Protein AF-A0A7R9JA89-F1 (afdb_monomer)

Structure (mmCIF, N/CA/C/O backbone):
data_AF-A0A7R9JA89-F1
#
_entry.id   AF-A0A7R9JA89-F1
#
loop_
_atom_site.group_PDB
_atom_site.id
_atom_site.type_symbol
_atom_site.label_atom_id
_atom_site.label_alt_id
_atom_site.label_comp_id
_atom_site.label_asym_id
_atom_site.label_entity_id
_atom_site.label_seq_id
_atom_site.pdbx_PDB_ins_code
_atom_site.Cartn_x
_atom_site.Cartn_y
_atom_site.Cartn_z
_atom_site.occupancy
_atom_site.B_iso_or_equiv
_atom_site.auth_seq_id
_atom_site.auth_comp_id
_atom_site.auth_asym_id
_atom_site.auth_atom_id
_atom_site.pdbx_PDB_model_num
ATOM 1 N N . MET A 1 1 ? 6.764 7.189 -18.336 1.00 76.88 1 MET A N 1
ATOM 2 C CA . MET A 1 1 ? 6.878 5.737 -18.584 1.00 76.88 1 MET A CA 1
ATOM 3 C C . MET A 1 1 ? 7.198 4.940 -17.307 1.00 76.88 1 MET A C 1
ATOM 5 O O . MET A 1 1 ? 6.274 4.379 -16.735 1.00 76.88 1 MET A O 1
ATOM 9 N N . HIS A 1 2 ? 8.424 4.947 -16.760 1.00 84.25 2 HIS A N 1
ATOM 10 C CA . HIS A 1 2 ? 8.801 4.044 -15.645 1.00 84.25 2 HIS A CA 1
ATOM 11 C C . HIS A 1 2 ? 7.978 4.180 -14.350 1.00 84.25 2 HIS A C 1
ATOM 13 O O . HIS A 1 2 ? 7.686 3.169 -13.722 1.00 84.25 2 HIS A O 1
ATOM 19 N N . LEU A 1 3 ? 7.545 5.389 -13.963 1.00 83.12 3 LEU A N 1
ATOM 20 C CA . LEU A 1 3 ? 6.670 5.564 -12.792 1.00 83.12 3 LEU A CA 1
ATOM 21 C C . LEU A 1 3 ? 5.317 4.853 -12.972 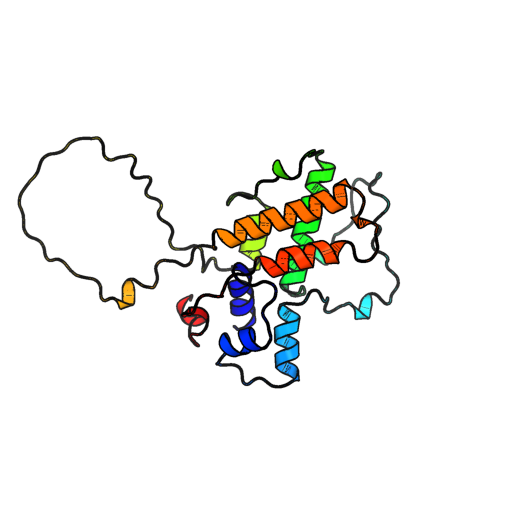1.00 83.12 3 LEU A C 1
ATOM 23 O O . LEU A 1 3 ? 4.788 4.291 -12.020 1.00 83.12 3 LEU A O 1
ATOM 27 N N . ARG A 1 4 ? 4.770 4.833 -14.197 1.00 84.62 4 ARG A N 1
ATOM 28 C CA . ARG A 1 4 ? 3.540 4.091 -14.519 1.00 84.62 4 ARG A CA 1
ATOM 29 C C . ARG A 1 4 ? 3.776 2.589 -14.372 1.00 84.62 4 ARG A C 1
ATOM 31 O O . ARG A 1 4 ? 3.006 1.933 -13.689 1.00 84.62 4 ARG A O 1
ATOM 38 N N . LYS A 1 5 ? 4.887 2.067 -14.902 1.00 86.75 5 LYS A N 1
ATOM 39 C CA . LYS A 1 5 ? 5.290 0.663 -14.704 1.00 86.75 5 LYS A CA 1
ATOM 40 C C . LYS A 1 5 ? 5.452 0.315 -13.222 1.00 86.75 5 LYS A C 1
ATOM 42 O O . LYS A 1 5 ? 4.905 -0.683 -12.777 1.00 86.75 5 LYS A O 1
ATOM 47 N N . ALA A 1 6 ? 6.127 1.166 -12.447 1.00 89.25 6 ALA A N 1
ATOM 48 C CA . ALA A 1 6 ? 6.309 0.984 -11.006 1.00 89.25 6 ALA A CA 1
ATOM 49 C C . ALA A 1 6 ? 4.972 0.941 -10.246 1.00 89.25 6 ALA A C 1
ATOM 51 O O . ALA A 1 6 ? 4.791 0.101 -9.370 1.00 89.25 6 ALA A O 1
ATOM 52 N N . LYS A 1 7 ? 4.018 1.805 -10.614 1.00 89.75 7 LYS A N 1
ATOM 53 C CA . LYS A 1 7 ? 2.657 1.781 -10.064 1.00 89.75 7 LYS A CA 1
ATOM 54 C C . LYS A 1 7 ? 1.919 0.482 -10.386 1.00 89.75 7 LYS A C 1
ATOM 56 O O . LYS A 1 7 ? 1.290 -0.069 -9.496 1.00 89.75 7 LYS A O 1
ATOM 61 N N . LEU A 1 8 ? 2.043 -0.038 -11.606 1.00 90.31 8 LEU A N 1
ATOM 62 C CA . LEU A 1 8 ? 1.451 -1.327 -11.976 1.00 90.31 8 LEU A CA 1
ATOM 63 C C . LEU A 1 8 ? 2.130 -2.500 -11.244 1.00 90.31 8 LEU A C 1
ATOM 65 O O . LEU A 1 8 ? 1.453 -3.403 -10.770 1.00 90.31 8 LEU A O 1
ATOM 69 N N . MET A 1 9 ? 3.453 -2.470 -11.057 1.00 92.31 9 MET A N 1
ATOM 70 C CA . MET A 1 9 ? 4.161 -3.491 -10.265 1.00 92.31 9 MET A CA 1
ATOM 71 C C . MET A 1 9 ? 3.683 -3.548 -8.807 1.00 92.31 9 MET A C 1
ATOM 73 O O . MET A 1 9 ? 3.774 -4.601 -8.178 1.00 92.31 9 MET A O 1
ATOM 77 N N . PHE A 1 10 ? 3.156 -2.443 -8.270 1.00 93.44 10 PHE A N 1
ATOM 78 C CA . PHE A 1 10 ? 2.699 -2.348 -6.884 1.00 93.44 10 PHE A CA 1
ATOM 79 C C . PHE A 1 10 ? 1.570 -3.322 -6.528 1.00 93.44 10 PHE A C 1
ATOM 81 O O . PHE A 1 10 ? 1.442 -3.718 -5.368 1.00 93.44 10 PHE A O 1
ATOM 88 N N . PHE A 1 11 ? 0.786 -3.751 -7.520 1.00 92.75 11 PHE A N 1
ATOM 89 C CA . PHE A 1 11 ? -0.232 -4.779 -7.323 1.00 92.75 11 PHE A CA 1
ATOM 90 C C . PHE A 1 11 ? 0.367 -6.116 -6.851 1.00 92.75 11 PHE A C 1
ATOM 92 O O . PHE A 1 11 ? -0.268 -6.828 -6.079 1.00 92.75 11 PHE A O 1
ATOM 99 N N . TRP A 1 12 ? 1.616 -6.413 -7.221 1.00 94.50 12 TRP A N 1
ATOM 100 C CA . TRP A 1 12 ? 2.334 -7.620 -6.797 1.00 94.50 12 TRP A CA 1
ATOM 101 C C . TRP A 1 12 ? 3.317 -7.348 -5.656 1.00 94.50 12 TRP A C 1
ATOM 103 O O . TRP A 1 12 ? 3.350 -8.098 -4.683 1.00 94.50 12 TRP A O 1
ATOM 113 N N . VAL A 1 13 ? 4.086 -6.255 -5.728 1.00 94.31 13 VAL A N 1
ATOM 114 C CA . VAL A 1 13 ? 5.216 -6.015 -4.816 1.00 94.31 13 VAL A CA 1
ATOM 115 C C . VAL A 1 13 ? 5.174 -4.624 -4.178 1.00 94.31 13 VAL A C 1
ATOM 117 O O . VAL A 1 13 ? 5.181 -3.599 -4.863 1.00 94.31 13 VAL A O 1
ATOM 120 N N . ARG A 1 14 ? 5.173 -4.561 -2.841 1.00 94.19 14 ARG A N 1
ATOM 121 C CA . ARG A 1 14 ? 5.190 -3.296 -2.079 1.00 94.19 14 ARG A CA 1
ATOM 122 C C . ARG A 1 14 ? 6.613 -2.927 -1.654 1.00 94.19 14 ARG A C 1
ATOM 124 O O . ARG A 1 14 ? 6.953 -1.741 -1.576 1.00 94.19 14 ARG A O 1
ATOM 131 N N . TYR A 1 15 ? 7.463 -3.922 -1.414 1.00 92.75 15 TYR A N 1
ATOM 132 C CA . TYR A 1 15 ? 8.834 -3.789 -0.923 1.00 92.75 15 TYR A CA 1
ATOM 133 C C . TYR A 1 15 ? 9.862 -4.413 -1.885 1.00 92.75 15 TYR A C 1
ATOM 135 O O . TYR A 1 15 ? 10.646 -5.273 -1.478 1.00 92.75 15 TYR A O 1
ATOM 143 N N . PRO A 1 16 ? 9.925 -3.980 -3.160 1.00 93.69 16 PRO A N 1
ATOM 144 C CA . PRO A 1 16 ? 10.895 -4.538 -4.093 1.00 93.69 16 PRO A CA 1
ATOM 145 C C . PRO A 1 16 ? 12.326 -4.205 -3.653 1.00 93.69 16 PRO A C 1
ATOM 147 O O . PRO A 1 16 ? 12.646 -3.060 -3.320 1.00 93.69 16 PRO A O 1
ATOM 150 N N . SER A 1 17 ? 13.210 -5.204 -3.681 1.00 90.56 17 SER A N 1
ATOM 151 C CA . SER A 1 17 ? 14.640 -4.988 -3.455 1.00 90.56 17 SER A CA 1
ATOM 152 C C . SER A 1 17 ? 15.279 -4.256 -4.640 1.00 90.56 17 SER A C 1
ATOM 154 O O . SER A 1 17 ? 14.753 -4.251 -5.756 1.00 90.56 17 SER A O 1
ATOM 156 N N . SER A 1 18 ? 16.464 -3.677 -4.438 1.00 87.25 18 SER A N 1
ATOM 157 C CA . SER A 1 18 ? 17.225 -3.060 -5.533 1.00 87.25 18 SER A CA 1
ATOM 158 C C . SER A 1 18 ? 17.549 -4.052 -6.659 1.00 87.25 18 SER A C 1
ATOM 160 O O . SER A 1 18 ? 17.607 -3.651 -7.818 1.00 87.25 18 SER A O 1
ATOM 162 N N . ALA A 1 19 ? 17.714 -5.341 -6.345 1.00 90.38 19 ALA A N 1
ATOM 163 C CA . ALA A 1 19 ? 17.917 -6.397 -7.334 1.00 90.38 19 ALA A CA 1
ATOM 164 C C . ALA A 1 19 ? 16.653 -6.655 -8.170 1.00 90.38 19 ALA A C 1
ATOM 166 O O . ALA A 1 19 ? 16.736 -6.708 -9.395 1.00 90.38 19 ALA A O 1
ATOM 167 N N . VAL A 1 20 ? 15.480 -6.729 -7.525 1.00 91.31 20 VAL A N 1
ATOM 168 C CA . VAL A 1 20 ? 14.183 -6.860 -8.216 1.00 91.31 20 VAL A CA 1
ATOM 169 C C . VAL A 1 20 ? 13.970 -5.674 -9.154 1.00 91.31 20 VAL A C 1
ATOM 171 O O . VAL A 1 20 ? 13.677 -5.857 -10.331 1.00 91.31 20 VAL A O 1
ATOM 174 N N . LEU A 1 21 ? 14.206 -4.453 -8.674 1.00 90.62 21 LEU A N 1
ATOM 175 C CA . LEU A 1 21 ? 14.089 -3.250 -9.496 1.00 90.62 21 LEU A CA 1
ATOM 176 C C . LEU A 1 21 ? 15.023 -3.278 -10.717 1.00 90.62 21 LEU A C 1
ATOM 178 O O . LEU A 1 21 ? 14.593 -2.963 -11.820 1.00 90.62 21 LEU A O 1
ATOM 182 N N . LYS A 1 22 ? 16.278 -3.709 -10.560 1.00 89.06 22 LYS A N 1
ATOM 183 C CA . LYS A 1 22 ? 17.206 -3.839 -11.696 1.00 89.06 22 LYS A CA 1
ATOM 184 C C . LYS A 1 22 ? 16.737 -4.849 -12.739 1.00 89.06 22 LYS A C 1
ATOM 186 O O . LYS A 1 22 ? 16.922 -4.626 -13.928 1.00 89.06 22 LYS A O 1
ATOM 191 N N . MET A 1 23 ? 16.110 -5.933 -12.293 1.00 91.81 23 MET A N 1
ATOM 192 C CA . MET A 1 23 ? 15.610 -6.990 -13.168 1.00 91.81 23 MET A CA 1
ATOM 193 C C . MET A 1 23 ? 14.367 -6.569 -13.969 1.00 91.81 23 MET A C 1
ATOM 195 O O . MET A 1 23 ? 14.231 -6.957 -15.124 1.00 91.81 23 MET A O 1
ATOM 199 N N . TYR A 1 24 ? 13.472 -5.769 -13.379 1.00 90.56 24 TYR A N 1
ATOM 200 C CA . TYR A 1 24 ? 12.215 -5.344 -14.019 1.00 90.56 24 TYR A CA 1
ATOM 201 C C . TYR A 1 24 ? 12.305 -4.010 -14.776 1.00 90.56 24 TYR A C 1
ATOM 203 O O . TYR A 1 24 ? 11.338 -3.602 -15.419 1.00 90.56 24 TYR A O 1
ATOM 211 N N . PHE A 1 25 ? 13.454 -3.334 -14.749 1.00 89.75 25 PHE A N 1
ATOM 212 C CA . PHE A 1 25 ? 13.716 -2.112 -15.519 1.00 89.75 25 PHE A CA 1
ATOM 213 C C . PHE A 1 25 ? 15.032 -2.236 -16.312 1.00 89.75 25 PHE A C 1
ATOM 215 O O . PHE A 1 25 ? 15.972 -1.479 -16.058 1.00 89.75 25 PHE A O 1
ATOM 222 N N . PRO A 1 26 ? 15.140 -3.209 -17.242 1.00 88.25 26 PRO A N 1
ATOM 223 C CA . PRO A 1 26 ? 16.390 -3.486 -17.961 1.00 88.25 26 PRO A CA 1
ATOM 224 C C . PRO A 1 26 ? 16.820 -2.350 -18.903 1.00 88.25 26 PRO A C 1
ATOM 226 O O . PRO A 1 26 ? 17.988 -2.243 -19.267 1.00 88.25 26 PRO A O 1
ATOM 229 N N . ASP A 1 27 ? 15.879 -1.487 -19.273 1.00 84.94 27 ASP A N 1
ATOM 230 C CA . ASP A 1 27 ? 16.059 -0.278 -20.071 1.00 84.94 27 ASP A CA 1
ATOM 231 C C . ASP A 1 27 ? 16.720 0.874 -19.288 1.00 84.94 27 ASP A C 1
ATOM 233 O O . ASP A 1 27 ? 17.249 1.818 -19.881 1.00 84.94 27 ASP A O 1
ATOM 237 N N . ILE A 1 28 ? 16.757 0.795 -17.952 1.00 85.75 28 ILE A N 1
ATOM 238 C CA . ILE A 1 28 ? 17.404 1.796 -17.100 1.00 85.75 28 ILE A CA 1
AT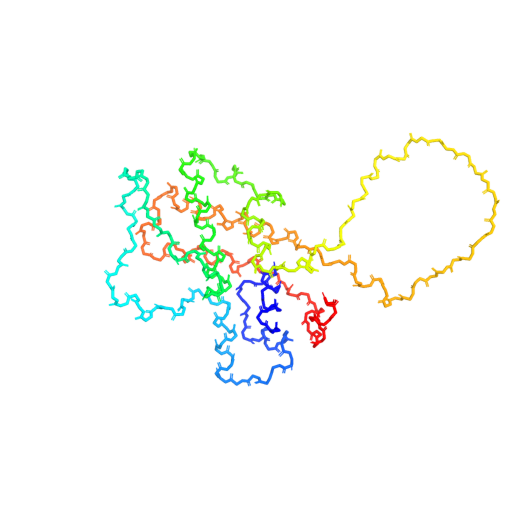OM 239 C C . ILE A 1 28 ? 18.868 1.415 -16.852 1.00 85.75 28 ILE A C 1
ATOM 241 O O . ILE A 1 28 ? 19.187 0.417 -16.207 1.00 85.75 28 ILE A O 1
ATOM 245 N N . LYS A 1 29 ? 19.796 2.292 -17.251 1.00 85.31 29 LYS A N 1
ATOM 246 C CA . LYS A 1 29 ? 21.205 2.206 -16.831 1.00 85.31 29 LYS A CA 1
ATOM 247 C C . LYS A 1 29 ? 21.353 2.675 -15.382 1.00 85.31 29 LYS A C 1
ATOM 249 O O . LYS A 1 29 ? 21.486 3.871 -15.109 1.00 85.31 29 LYS A O 1
ATOM 254 N N . PHE A 1 30 ? 21.304 1.740 -14.437 1.00 84.19 30 PHE A N 1
ATOM 255 C CA . PHE A 1 30 ? 21.352 2.056 -13.009 1.00 84.19 30 PHE A CA 1
ATOM 256 C C . PHE A 1 30 ? 22.690 2.667 -12.566 1.00 84.19 30 PHE A C 1
ATOM 258 O O . PHE A 1 30 ? 23.766 2.131 -12.817 1.00 84.19 30 PHE A O 1
ATOM 265 N N . ASN A 1 31 ? 22.601 3.764 -11.820 1.00 82.69 31 ASN A N 1
ATOM 266 C CA . ASN A 1 31 ? 23.673 4.403 -11.065 1.00 82.69 31 ASN A CA 1
ATOM 267 C C . ASN A 1 31 ? 23.168 4.745 -9.648 1.00 82.69 31 ASN A C 1
ATOM 269 O O . ASN A 1 31 ? 21.990 4.550 -9.337 1.00 82.69 31 ASN A O 1
ATOM 273 N N . LYS A 1 32 ? 24.041 5.245 -8.762 1.00 76.94 32 LYS A N 1
ATOM 274 C CA . LYS A 1 32 ? 23.663 5.538 -7.363 1.00 76.94 32 LYS A CA 1
ATOM 275 C C . LYS A 1 32 ? 22.456 6.490 -7.257 1.00 76.94 32 LYS A C 1
ATOM 277 O O . LYS A 1 32 ? 21.576 6.256 -6.434 1.00 76.94 32 LYS A O 1
ATOM 282 N N . ASN A 1 33 ? 22.373 7.500 -8.124 1.00 73.25 33 ASN A N 1
ATOM 283 C CA . ASN A 1 33 ? 21.359 8.555 -8.055 1.00 73.25 33 ASN A CA 1
ATOM 284 C C . ASN A 1 33 ? 19.986 8.077 -8.552 1.00 73.25 33 ASN A C 1
ATOM 286 O O . ASN A 1 33 ? 18.983 8.244 -7.858 1.00 73.25 33 ASN A O 1
ATOM 290 N N . ASN A 1 34 ? 19.924 7.432 -9.721 1.00 75.38 34 ASN A N 1
ATOM 291 C CA . ASN A 1 34 ? 18.646 6.953 -10.262 1.00 75.38 34 ASN A CA 1
ATOM 292 C C . ASN A 1 34 ? 18.119 5.707 -9.523 1.00 75.38 34 ASN A C 1
ATOM 294 O O . ASN A 1 34 ? 16.907 5.555 -9.381 1.00 75.38 34 ASN A O 1
ATOM 298 N N . THR A 1 35 ? 19.003 4.877 -8.949 1.00 74.88 35 THR A N 1
ATOM 299 C CA . THR A 1 35 ? 18.598 3.770 -8.065 1.00 74.88 35 THR A CA 1
ATOM 300 C C . THR A 1 35 ? 17.872 4.325 -6.841 1.00 74.88 35 THR A C 1
ATOM 302 O O . THR A 1 35 ? 16.798 3.840 -6.492 1.00 74.88 35 THR A O 1
ATOM 305 N N . ALA A 1 36 ? 18.418 5.377 -6.220 1.00 71.56 36 ALA A N 1
ATOM 306 C CA . ALA A 1 36 ? 17.786 6.037 -5.082 1.00 71.56 36 ALA A CA 1
ATOM 307 C C . ALA A 1 36 ? 16.433 6.664 -5.456 1.00 71.56 36 ALA A C 1
ATOM 309 O O . ALA A 1 36 ? 15.481 6.552 -4.687 1.00 71.56 36 ALA A O 1
ATOM 310 N N . GLN A 1 37 ? 16.313 7.262 -6.647 1.00 71.88 37 GLN A N 1
ATOM 311 C CA . GLN A 1 37 ? 15.045 7.811 -7.140 1.00 71.88 37 GLN A CA 1
ATOM 312 C C . GLN A 1 37 ? 13.969 6.726 -7.321 1.00 71.88 37 GLN A C 1
ATOM 314 O O . GLN A 1 37 ? 12.832 6.915 -6.889 1.00 71.88 37 GLN A O 1
ATOM 319 N N . LEU A 1 38 ? 14.327 5.578 -7.901 1.00 77.44 38 LEU A N 1
ATOM 320 C CA . LEU A 1 38 ? 13.398 4.466 -8.115 1.00 77.44 38 LEU A CA 1
ATOM 321 C C . LEU A 1 38 ? 12.964 3.826 -6.786 1.00 77.44 38 LEU A C 1
ATOM 323 O O . LEU A 1 38 ? 11.782 3.573 -6.564 1.00 77.44 38 LEU A O 1
ATOM 327 N N . VAL A 1 39 ? 13.910 3.629 -5.862 1.00 79.31 39 VAL A N 1
ATOM 328 C CA . VAL A 1 39 ? 13.618 3.168 -4.494 1.00 79.31 39 VAL A CA 1
ATOM 329 C C . VAL A 1 39 ? 12.728 4.176 -3.761 1.00 79.31 39 VAL A C 1
ATOM 331 O O . VAL A 1 39 ? 11.811 3.776 -3.043 1.00 79.31 39 VAL A O 1
ATOM 334 N N . LYS A 1 40 ? 12.938 5.482 -3.980 1.00 78.00 40 LYS A N 1
ATOM 335 C CA . LYS A 1 40 ? 12.108 6.549 -3.405 1.00 78.00 40 LYS A CA 1
ATOM 336 C C . LYS A 1 40 ? 10.662 6.482 -3.895 1.00 78.00 40 LYS A C 1
ATOM 338 O O . LYS A 1 40 ? 9.768 6.737 -3.089 1.00 78.00 40 LYS A O 1
ATOM 343 N N . TRP A 1 41 ? 10.401 6.070 -5.140 1.00 81.12 41 TRP A N 1
ATOM 344 C CA . TRP A 1 41 ? 9.025 5.847 -5.606 1.00 81.12 41 TRP A CA 1
ATOM 345 C C . TRP A 1 41 ? 8.305 4.784 -4.793 1.00 81.12 41 TRP A C 1
ATOM 347 O O . TRP A 1 41 ? 7.144 4.979 -4.463 1.00 81.12 41 TRP A O 1
ATOM 357 N N . PHE A 1 42 ? 8.990 3.711 -4.408 1.00 79.88 42 PHE A N 1
ATOM 358 C CA . PHE A 1 42 ? 8.407 2.705 -3.529 1.00 79.88 42 PHE A CA 1
ATOM 359 C C . PHE A 1 42 ? 8.474 3.094 -2.054 1.00 79.88 42 PHE A C 1
ATOM 361 O O . PHE A 1 42 ? 7.903 2.380 -1.259 1.00 79.88 42 PHE A O 1
ATOM 368 N N . SER A 1 43 ? 9.136 4.180 -1.648 1.00 77.19 43 SER A N 1
ATOM 369 C CA . SER A 1 43 ? 9.362 4.500 -0.231 1.00 77.19 43 SER A CA 1
ATOM 370 C C . SER A 1 43 ? 8.107 4.960 0.532 1.00 77.19 43 SER A C 1
ATOM 372 O O . SER A 1 43 ? 7.031 5.062 -0.040 1.00 77.19 43 SER A O 1
ATOM 374 N N . ASN A 1 44 ? 8.260 5.224 1.837 1.00 61.84 44 ASN A N 1
ATOM 375 C CA . ASN A 1 44 ? 7.241 5.877 2.672 1.00 61.84 44 ASN A CA 1
ATOM 376 C C . ASN A 1 44 ? 7.540 7.382 2.875 1.00 61.84 44 ASN A C 1
ATOM 378 O O . ASN A 1 44 ? 6.945 7.993 3.756 1.00 61.84 44 ASN A O 1
ATOM 382 N N . PHE A 1 45 ? 8.522 7.946 2.156 1.00 56.59 45 PHE A N 1
ATOM 383 C CA . PHE A 1 45 ? 9.017 9.313 2.374 1.00 56.59 45 PHE A CA 1
ATOM 384 C C . PHE A 1 45 ? 8.228 10.350 1.571 1.00 56.59 45 PHE A C 1
ATOM 386 O O . PHE A 1 45 ? 7.974 10.139 0.375 1.00 56.59 45 PHE A O 1
ATOM 393 N N . ARG A 1 46 ? 7.975 11.514 2.190 1.00 53.97 46 ARG A N 1
ATOM 394 C CA . ARG A 1 46 ? 7.403 12.689 1.517 1.00 53.97 46 ARG A CA 1
ATOM 395 C C . ARG A 1 46 ? 8.500 13.463 0.791 1.00 53.97 46 ARG A C 1
ATOM 397 O O . ARG A 1 46 ? 9.597 13.633 1.322 1.00 53.97 46 ARG A O 1
ATOM 404 N N . PRO A 1 47 ? 8.232 14.043 -0.390 1.00 45.91 47 PRO A N 1
ATOM 405 C CA . PRO A 1 47 ? 9.109 15.068 -0.959 1.00 45.91 47 PRO A CA 1
ATOM 406 C C . PRO A 1 47 ? 9.283 16.290 -0.040 1.00 45.91 47 PRO A C 1
ATOM 408 O O . PRO A 1 47 ? 10.321 16.938 -0.102 1.00 45.91 47 PRO A O 1
ATOM 411 N N . ASN A 1 48 ? 8.299 16.562 0.826 1.00 42.03 48 ASN A N 1
ATOM 412 C CA . ASN A 1 48 ? 8.218 17.755 1.672 1.00 42.03 48 ASN A CA 1
ATOM 413 C C . ASN A 1 48 ? 8.606 17.520 3.143 1.00 42.03 48 ASN A C 1
ATOM 415 O O . ASN A 1 48 ? 8.284 18.355 3.984 1.00 42.03 48 ASN A O 1
ATOM 419 N N . ASP A 1 49 ? 9.318 16.442 3.486 1.00 43.94 49 ASP A N 1
ATOM 420 C CA . ASP A 1 49 ? 9.848 16.268 4.855 1.00 43.94 49 ASP A CA 1
ATOM 421 C C . ASP A 1 49 ? 10.874 17.360 5.248 1.00 43.94 49 ASP A C 1
ATOM 423 O O . ASP A 1 49 ? 11.212 17.498 6.418 1.00 43.94 49 ASP A O 1
ATOM 427 N N . SER A 1 50 ? 11.304 18.217 4.310 1.00 37.62 50 SER A N 1
ATOM 428 C CA . SER A 1 50 ? 12.019 19.473 4.593 1.00 37.62 50 SER A CA 1
ATOM 429 C C . SER A 1 50 ? 11.115 20.638 5.036 1.00 37.62 50 SER A C 1
ATOM 431 O O . SER A 1 50 ? 11.605 21.557 5.683 1.00 37.62 50 SER A O 1
ATOM 433 N N . MET A 1 51 ? 9.809 20.614 4.740 1.00 34.94 51 MET A N 1
ATOM 434 C CA . MET A 1 51 ? 8.834 21.610 5.224 1.00 34.94 51 MET A CA 1
ATOM 435 C C . MET A 1 51 ? 8.238 21.252 6.594 1.00 34.94 51 MET A C 1
ATOM 437 O O . MET A 1 51 ? 7.752 22.137 7.291 1.00 34.94 51 MET A O 1
ATOM 441 N N . PHE A 1 52 ? 8.318 19.988 7.025 1.00 37.12 52 PHE A N 1
ATOM 442 C CA . PHE A 1 52 ? 7.876 19.565 8.363 1.00 37.12 52 PHE A CA 1
ATOM 443 C C . PHE A 1 52 ? 8.773 20.073 9.506 1.00 37.12 52 PHE A C 1
ATOM 445 O O . PHE A 1 52 ? 8.388 19.976 10.667 1.00 37.12 52 PHE A O 1
ATOM 452 N N . LEU A 1 53 ? 9.922 20.688 9.197 1.00 35.38 53 LEU A N 1
ATOM 453 C CA . LEU A 1 53 ? 10.718 21.439 10.175 1.00 35.38 53 LEU A CA 1
ATOM 454 C C . LEU A 1 53 ? 10.108 22.809 10.534 1.00 35.38 53 LEU A C 1
ATOM 456 O O . LEU A 1 53 ? 10.631 23.487 11.414 1.00 35.38 53 LEU A O 1
ATOM 460 N N . VAL A 1 54 ? 8.983 23.197 9.919 1.00 35.78 54 VAL A N 1
ATOM 461 C CA . VAL A 1 54 ? 8.205 24.393 10.285 1.00 35.78 54 VAL A CA 1
ATOM 462 C C . VAL A 1 54 ? 6.890 23.988 10.973 1.00 35.78 54 VAL A C 1
ATOM 464 O O . VAL A 1 54 ? 5.797 24.300 10.518 1.00 35.78 54 VAL A O 1
ATOM 467 N N . GLY A 1 55 ? 7.000 23.239 12.072 1.00 33.31 55 GLY A N 1
ATOM 468 C CA . GLY A 1 55 ? 6.139 23.411 13.253 1.00 33.31 55 GLY A CA 1
ATOM 469 C C . GLY A 1 55 ? 4.617 23.240 13.137 1.00 33.31 55 GLY A C 1
ATOM 470 O O . GLY A 1 55 ? 3.908 23.871 13.915 1.00 33.31 55 GLY A O 1
ATOM 471 N N . LEU A 1 56 ? 4.085 22.401 12.246 1.00 31.81 56 LEU A N 1
ATOM 472 C CA . LEU A 1 56 ? 2.674 21.993 12.315 1.00 31.81 56 LEU A CA 1
ATOM 473 C C . LEU A 1 56 ? 2.566 20.502 12.644 1.00 31.81 56 LEU A C 1
ATOM 475 O O . LEU A 1 56 ? 2.639 19.638 11.769 1.00 31.81 56 LEU A O 1
ATOM 479 N N . GLU A 1 57 ? 2.402 20.221 13.938 1.00 30.33 57 GLU A N 1
ATOM 480 C CA . GLU A 1 57 ? 1.973 18.921 14.450 1.00 30.33 57 GLU A CA 1
ATOM 481 C C . GLU A 1 57 ? 0.647 18.507 13.796 1.00 30.33 57 GLU A C 1
ATOM 483 O O . GLU A 1 57 ? -0.295 19.294 13.687 1.00 30.33 57 GLU A O 1
ATOM 488 N N . TRP A 1 58 ? 0.553 17.246 13.374 1.00 31.67 58 TRP A N 1
ATOM 489 C CA . TRP A 1 58 ? -0.732 16.637 13.043 1.00 31.67 58 TRP A CA 1
ATOM 490 C C . TRP A 1 58 ? -1.527 16.465 14.346 1.00 31.67 58 TRP A C 1
ATOM 492 O O . TRP A 1 58 ? -1.042 15.777 15.245 1.00 31.67 58 TRP A O 1
ATOM 502 N N . PRO A 1 59 ? -2.737 17.032 14.483 1.00 35.28 59 PRO A N 1
ATOM 503 C CA . PRO A 1 59 ? -3.504 16.892 15.708 1.00 35.28 59 PRO A CA 1
ATOM 504 C C . PRO A 1 59 ? -4.145 15.500 15.739 1.00 35.28 59 PRO A C 1
ATOM 506 O O . PRO A 1 59 ? -5.250 15.292 15.243 1.00 35.28 59 PRO A O 1
ATOM 509 N N . THR A 1 60 ? -3.469 14.530 16.352 1.00 39.66 60 THR A N 1
ATOM 510 C CA . THR A 1 60 ? -4.060 13.228 16.713 1.00 39.66 60 THR A CA 1
ATOM 511 C C . THR A 1 60 ? -5.025 13.322 17.902 1.00 39.66 60 THR A C 1
ATOM 513 O O . THR A 1 60 ? -5.651 12.332 18.263 1.00 39.66 60 THR A O 1
ATOM 516 N N . ALA A 1 61 ? -5.237 14.510 18.479 1.00 33.34 61 ALA A N 1
ATOM 517 C CA . ALA A 1 61 ? -6.110 14.706 19.631 1.00 33.34 61 ALA A CA 1
ATOM 518 C C . ALA A 1 61 ? -7.016 15.942 19.482 1.00 33.34 61 ALA A C 1
ATOM 520 O O . ALA A 1 61 ? -6.728 16.989 20.052 1.00 33.34 61 ALA A O 1
ATOM 521 N N . LYS A 1 62 ? -8.108 15.820 18.708 1.00 31.39 62 LYS A N 1
ATOM 522 C CA . LYS A 1 62 ? -9.427 16.481 18.908 1.00 31.39 62 LYS A CA 1
ATOM 523 C C . LYS A 1 62 ? -10.301 16.321 17.656 1.00 31.39 62 LYS A C 1
ATOM 525 O O . LYS A 1 62 ? -10.466 17.239 16.863 1.00 31.39 62 LYS A O 1
ATOM 530 N N . LEU A 1 63 ? -10.953 15.166 17.528 1.00 35.06 63 LEU A N 1
ATOM 531 C CA . LEU A 1 63 ? -12.207 15.043 16.771 1.00 35.06 63 LEU A CA 1
ATOM 532 C C . LEU A 1 63 ? -13.393 15.226 17.728 1.00 35.06 63 LEU A C 1
ATOM 534 O O . LEU A 1 63 ? -14.244 14.356 17.884 1.00 35.06 63 LEU A O 1
ATOM 538 N N . ARG A 1 64 ? -13.440 16.368 18.418 1.00 35.94 64 ARG A N 1
ATOM 539 C CA . ARG A 1 64 ? -14.680 16.856 19.026 1.00 35.94 64 ARG A CA 1
ATOM 540 C C . ARG A 1 64 ? -14.913 18.265 18.524 1.00 35.94 64 ARG A C 1
ATOM 542 O O . ARG A 1 64 ? -14.188 19.175 18.899 1.00 35.94 64 ARG A O 1
ATOM 549 N N . VAL A 1 65 ? -15.964 18.376 17.715 1.00 39.19 65 VAL A N 1
ATOM 550 C CA . VAL A 1 65 ? -16.630 19.617 17.320 1.00 39.19 65 VAL A CA 1
ATOM 551 C C . VAL A 1 65 ? -15.751 20.539 16.476 1.00 39.19 65 VAL A C 1
ATOM 553 O O . VAL A 1 65 ? -15.039 21.364 17.015 1.00 39.19 65 VAL A O 1
ATOM 556 N N . ILE A 1 66 ? -15.864 20.432 15.152 1.00 31.09 66 ILE A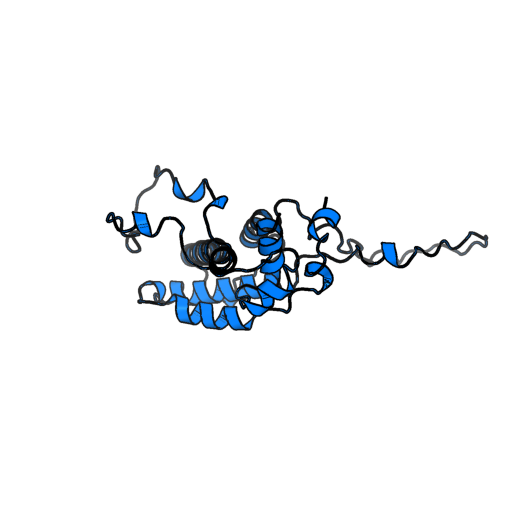 N 1
ATOM 557 C CA . ILE A 1 66 ? -16.012 21.580 14.243 1.00 31.09 66 ILE A CA 1
ATOM 558 C C . ILE A 1 66 ? -16.730 21.035 13.004 1.00 31.09 66 ILE A C 1
ATOM 560 O O . ILE A 1 66 ? -16.164 20.322 12.175 1.00 31.09 66 ILE A O 1
ATOM 564 N N . HIS A 1 67 ? -18.021 21.343 12.906 1.00 35.09 67 HIS A N 1
ATOM 565 C CA . HIS A 1 67 ? -18.691 21.375 11.618 1.00 35.09 67 HIS A CA 1
ATOM 566 C C . HIS A 1 67 ? -18.106 22.524 10.795 1.00 35.09 67 HIS A C 1
ATOM 568 O O . HIS A 1 67 ? -17.921 23.628 11.299 1.00 35.09 67 HIS A O 1
ATOM 574 N N . SER A 1 68 ? -17.934 22.254 9.502 1.00 34.78 68 SER A N 1
ATOM 575 C CA . SER A 1 68 ? -17.785 23.211 8.403 1.00 34.78 68 SER A CA 1
ATOM 576 C C . SER A 1 68 ? -16.486 24.038 8.337 1.00 34.78 68 SER A C 1
ATOM 578 O O . SER A 1 68 ? -16.219 24.898 9.164 1.00 34.78 68 SER A O 1
ATOM 580 N N . ARG A 1 69 ? -15.772 23.852 7.212 1.00 35.69 69 ARG A N 1
ATOM 581 C CA . ARG A 1 69 ? -14.729 24.726 6.629 1.00 35.69 69 ARG A CA 1
ATOM 582 C C . ARG A 1 69 ? -13.293 24.597 7.164 1.00 35.69 69 ARG A C 1
ATOM 584 O O . ARG A 1 69 ? -12.709 25.576 7.611 1.00 35.69 69 ARG A O 1
ATOM 591 N N . LEU A 1 70 ? -12.654 23.445 6.933 1.00 33.59 70 LEU A N 1
ATOM 592 C CA . LEU A 1 70 ? -11.222 23.442 6.597 1.00 33.59 70 LEU A CA 1
ATOM 593 C C . LEU A 1 70 ? -11.067 23.056 5.117 1.00 33.59 70 LEU A C 1
ATOM 595 O O . LEU A 1 70 ? -11.536 21.981 4.734 1.00 33.59 70 LEU A O 1
ATOM 599 N N . PRO A 1 71 ? -10.438 23.883 4.262 1.00 31.64 71 PRO A N 1
ATOM 600 C CA . PRO A 1 71 ? -10.042 23.419 2.942 1.00 31.64 71 PRO A CA 1
ATOM 601 C C . PRO A 1 71 ? -8.934 22.386 3.155 1.00 31.64 71 PRO A C 1
ATOM 603 O O . PRO A 1 71 ? -7.969 22.683 3.844 1.00 31.64 71 PRO A O 1
ATOM 606 N N . LEU A 1 72 ? -9.083 21.172 2.621 1.00 38.19 72 LEU A N 1
ATOM 607 C CA . LEU A 1 72 ? -8.055 20.126 2.618 1.00 38.19 72 LEU A CA 1
ATOM 608 C C . LEU A 1 72 ? -7.107 20.376 1.427 1.00 38.19 72 LEU A C 1
ATOM 610 O O . LEU A 1 72 ? -7.376 19.856 0.343 1.00 38.19 72 LEU A O 1
ATOM 614 N N . PRO A 1 73 ? -5.992 21.128 1.552 1.00 36.41 73 PRO A N 1
ATOM 615 C CA . PRO A 1 73 ? -5.164 21.489 0.399 1.00 36.41 73 PRO A CA 1
ATOM 616 C C . PRO A 1 73 ? -4.144 20.377 0.083 1.00 36.41 73 PRO A C 1
ATOM 618 O O . PRO A 1 73 ? -3.468 20.408 -0.937 1.00 36.41 73 PRO A O 1
ATOM 621 N N . ILE A 1 74 ? -4.043 19.357 0.944 1.00 40.41 74 ILE A N 1
ATOM 622 C CA . ILE A 1 74 ? -3.036 18.286 0.873 1.00 40.41 74 ILE A CA 1
ATOM 623 C C . ILE A 1 74 ? -3.557 17.060 0.091 1.00 40.41 74 ILE A C 1
ATOM 625 O O . ILE A 1 74 ? -2.787 16.193 -0.311 1.00 40.41 74 ILE A O 1
ATOM 629 N N . LEU A 1 75 ? -4.860 17.001 -0.205 1.00 39.84 75 LEU A N 1
ATOM 630 C CA . LEU A 1 75 ? -5.458 15.932 -1.019 1.00 39.84 75 LEU A CA 1
ATOM 631 C C . LEU A 1 75 ? -5.510 16.257 -2.520 1.00 39.84 75 LEU A C 1
ATOM 633 O O . LEU A 1 75 ? -5.879 15.394 -3.311 1.00 39.84 75 LEU A O 1
ATOM 637 N N . GLN A 1 76 ? -5.132 17.471 -2.929 1.00 38.41 76 GLN A N 1
ATOM 638 C CA . GLN A 1 76 ? -5.331 17.935 -4.307 1.00 38.41 76 GLN A CA 1
ATOM 639 C C . GLN A 1 76 ? -4.222 17.522 -5.289 1.00 38.41 76 GLN A C 1
ATOM 641 O O . GLN A 1 76 ? -4.419 17.637 -6.493 1.00 38.41 76 GLN A O 1
ATOM 646 N N . ASN A 1 77 ? -3.087 16.983 -4.820 1.00 40.03 77 ASN A N 1
ATOM 647 C CA . ASN A 1 77 ? -1.990 16.542 -5.693 1.00 40.03 77 ASN A CA 1
ATOM 648 C C . ASN A 1 77 ? -1.485 15.129 -5.345 1.00 40.03 77 ASN A C 1
ATOM 650 O O . ASN A 1 77 ? -0.379 14.968 -4.825 1.00 40.03 77 ASN A O 1
ATOM 654 N N . PRO A 1 78 ? -2.246 14.068 -5.679 1.00 47.84 78 PRO A N 1
ATOM 655 C CA . PRO A 1 78 ? -1.835 12.685 -5.434 1.00 47.84 78 PRO A CA 1
ATOM 656 C C . PRO A 1 78 ? -0.534 12.286 -6.156 1.00 47.84 78 PRO A C 1
ATOM 658 O O . PRO A 1 78 ? 0.067 11.272 -5.820 1.00 47.84 78 PRO A O 1
ATOM 661 N N . HIS A 1 79 ? -0.076 13.081 -7.126 1.00 52.62 79 HIS A N 1
ATOM 662 C CA . HIS A 1 79 ? 1.176 12.877 -7.857 1.00 52.62 79 HIS A CA 1
ATOM 663 C C . HIS A 1 79 ? 2.451 13.161 -7.042 1.00 52.62 79 HIS A C 1
ATOM 665 O O . HIS A 1 79 ? 3.533 12.807 -7.507 1.00 52.62 79 HIS A O 1
ATOM 671 N N . GLN A 1 80 ? 2.349 13.774 -5.855 1.00 59.75 80 GLN A N 1
ATOM 672 C CA . GLN A 1 80 ? 3.509 14.055 -4.995 1.00 59.75 80 GLN A CA 1
ATOM 673 C C . GLN A 1 80 ? 3.835 12.927 -4.005 1.00 59.75 80 GLN A C 1
ATOM 675 O O . GLN A 1 80 ? 4.957 12.871 -3.507 1.00 59.75 80 GLN A O 1
ATOM 680 N N . TRP A 1 81 ? 2.901 12.016 -3.725 1.00 67.81 81 TRP A N 1
ATOM 681 C CA . TRP A 1 81 ? 3.139 10.918 -2.787 1.00 67.81 81 TRP A CA 1
ATOM 682 C C . TRP A 1 81 ? 3.960 9.801 -3.427 1.00 67.81 81 TRP A C 1
ATOM 684 O O . TRP A 1 81 ? 3.783 9.465 -4.602 1.00 67.81 81 TRP A O 1
ATOM 694 N N . SER A 1 82 ? 4.826 9.179 -2.630 1.00 84.62 82 SER A N 1
ATOM 695 C CA . SER A 1 82 ? 5.407 7.890 -3.002 1.00 84.62 82 SER A CA 1
ATOM 696 C C . SER A 1 82 ? 4.319 6.801 -3.037 1.00 84.62 82 SER A C 1
ATOM 698 O O . SER A 1 82 ? 3.253 6.929 -2.432 1.00 84.62 82 SER A O 1
ATOM 700 N N . ILE A 1 83 ? 4.573 5.722 -3.779 1.00 89.44 83 ILE A N 1
ATOM 701 C CA . ILE A 1 83 ? 3.615 4.644 -4.054 1.00 89.44 83 ILE A CA 1
ATOM 702 C C . ILE A 1 83 ? 3.121 4.007 -2.744 1.00 89.44 83 ILE A C 1
ATOM 704 O O . ILE A 1 83 ? 1.908 3.880 -2.564 1.00 89.44 83 ILE A O 1
ATOM 708 N N . ARG A 1 84 ? 4.023 3.656 -1.809 1.00 91.44 84 ARG A N 1
ATOM 709 C CA . ARG A 1 84 ? 3.632 3.091 -0.501 1.00 91.44 84 ARG A CA 1
ATOM 710 C C . ARG A 1 84 ? 3.025 4.127 0.434 1.00 91.44 84 ARG A C 1
ATOM 712 O O . ARG A 1 84 ? 2.150 3.789 1.224 1.00 91.44 84 ARG A O 1
ATOM 719 N N . GLU A 1 85 ? 3.468 5.376 0.370 1.00 87.12 85 GLU A N 1
ATOM 720 C CA . GLU A 1 85 ? 2.879 6.413 1.208 1.00 87.12 85 GLU A CA 1
ATOM 721 C C . GLU A 1 85 ? 1.403 6.635 0.877 1.00 87.12 85 GLU A C 1
ATOM 723 O O . GLU A 1 85 ? 0.571 6.616 1.784 1.00 87.12 85 GLU A O 1
ATOM 728 N N . PHE A 1 86 ? 1.065 6.770 -0.410 1.00 90.12 86 PHE A N 1
ATOM 729 C CA . PHE A 1 86 ? -0.332 6.875 -0.825 1.00 90.12 86 PHE A CA 1
ATOM 730 C C . PHE A 1 86 ? -1.151 5.684 -0.314 1.00 90.12 86 PHE A C 1
ATOM 732 O O . PHE A 1 86 ? -2.221 5.886 0.259 1.00 90.12 86 PHE A O 1
ATOM 739 N N . TYR A 1 87 ? -0.612 4.466 -0.451 1.00 94.94 87 TYR A N 1
ATOM 740 C CA . TYR A 1 87 ? -1.238 3.238 0.036 1.00 94.94 87 TYR A CA 1
ATOM 741 C C . TYR A 1 87 ? -1.573 3.328 1.526 1.00 94.94 87 TYR A C 1
ATOM 743 O O . TYR A 1 87 ? -2.738 3.232 1.901 1.00 94.94 87 TYR A O 1
ATOM 751 N N . TYR A 1 88 ? -0.575 3.577 2.379 1.00 94.38 88 TYR A N 1
ATOM 752 C CA . TYR A 1 88 ? -0.774 3.597 3.829 1.00 94.38 88 TYR A CA 1
ATOM 753 C C . TYR A 1 88 ? -1.630 4.767 4.313 1.00 94.38 88 TYR A C 1
ATOM 755 O O . TYR A 1 88 ? -2.346 4.607 5.300 1.00 94.38 88 TYR A O 1
ATOM 763 N N . ILE A 1 89 ? -1.617 5.907 3.614 1.00 91.94 89 ILE A N 1
ATOM 764 C CA . ILE A 1 89 ? -2.555 7.004 3.882 1.00 91.94 89 ILE A CA 1
ATOM 765 C C . ILE A 1 89 ? -3.996 6.539 3.651 1.00 91.94 89 ILE A C 1
ATOM 767 O O . ILE A 1 89 ? -4.856 6.827 4.482 1.00 91.94 89 ILE A O 1
ATOM 771 N N . GLN A 1 90 ? -4.271 5.810 2.560 1.00 94.06 90 GLN A N 1
ATOM 772 C CA . GLN A 1 90 ? -5.613 5.266 2.337 1.00 94.06 90 GLN A CA 1
ATOM 773 C C . GLN A 1 90 ? -5.976 4.243 3.420 1.00 94.06 90 GLN A C 1
ATOM 775 O O . GLN A 1 90 ? -7.034 4.376 4.025 1.00 94.06 90 GLN A O 1
ATOM 780 N N . MET A 1 91 ? -5.096 3.288 3.739 1.00 97.44 91 MET A N 1
ATOM 781 C CA . MET A 1 91 ? -5.383 2.277 4.776 1.00 97.44 91 MET A CA 1
ATOM 782 C C . MET A 1 91 ? -5.732 2.918 6.117 1.00 97.44 91 MET A C 1
ATOM 784 O O . MET A 1 91 ? -6.726 2.554 6.737 1.00 97.44 91 MET A O 1
ATOM 788 N N . GLU A 1 92 ? -4.956 3.918 6.540 1.00 96.12 92 GLU A N 1
ATOM 789 C CA . GLU A 1 92 ? -5.227 4.641 7.778 1.00 96.12 92 GLU A CA 1
ATOM 790 C C . GLU A 1 92 ? -6.547 5.414 7.714 1.00 96.12 92 GLU A C 1
ATOM 792 O O . GLU A 1 92 ? -7.344 5.332 8.646 1.00 96.12 92 GLU A O 1
ATOM 797 N N . LYS A 1 93 ? -6.806 6.133 6.614 1.00 94.94 93 LYS A N 1
ATOM 798 C CA . LYS A 1 93 ? -8.049 6.890 6.417 1.00 94.94 93 LYS A CA 1
ATOM 799 C C . LYS A 1 93 ? -9.278 5.988 6.564 1.00 94.94 93 LYS A C 1
ATOM 801 O O . LYS A 1 93 ? -10.165 6.309 7.352 1.00 94.94 93 LYS A O 1
ATOM 806 N N . TYR A 1 94 ? -9.325 4.874 5.831 1.00 97.38 94 TYR A N 1
ATOM 807 C CA . TYR A 1 94 ? -10.476 3.963 5.858 1.00 97.38 94 TYR A CA 1
ATOM 808 C C . TYR A 1 94 ? -10.573 3.193 7.182 1.00 97.38 94 TYR A C 1
ATOM 810 O O . TYR A 1 94 ? -11.677 2.980 7.674 1.00 97.38 94 TYR A O 1
ATOM 818 N N . ALA A 1 95 ? -9.450 2.849 7.822 1.00 97.12 95 ALA A N 1
ATOM 819 C CA . ALA A 1 95 ? -9.473 2.240 9.152 1.00 97.12 95 ALA A CA 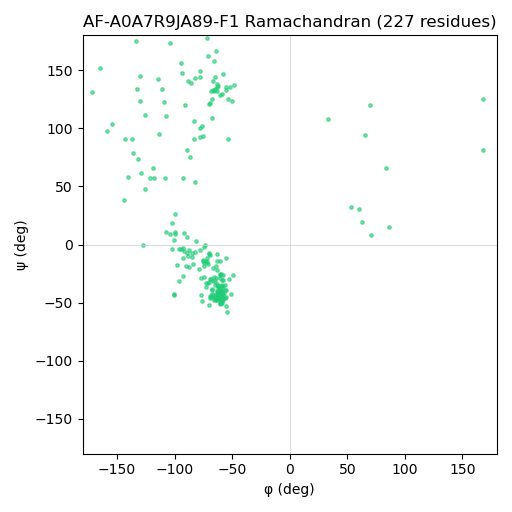1
ATOM 820 C C . ALA A 1 95 ? -10.039 3.196 10.216 1.00 97.12 95 ALA A C 1
ATOM 822 O O . ALA A 1 95 ? -10.883 2.795 11.016 1.00 97.12 95 ALA A O 1
ATOM 823 N N . ARG A 1 96 ? -9.628 4.474 10.208 1.00 96.75 96 ARG A N 1
ATOM 824 C CA . ARG A 1 96 ? -10.187 5.504 11.105 1.00 96.75 96 ARG A CA 1
ATOM 825 C C . ARG A 1 96 ? -11.676 5.719 10.855 1.00 96.75 96 ARG A C 1
ATOM 827 O O . ARG A 1 96 ? -12.432 5.854 11.814 1.00 96.75 96 ARG A O 1
ATOM 834 N N . GLN A 1 97 ? -12.088 5.721 9.587 1.00 94.12 97 GLN A N 1
ATOM 835 C CA . GLN A 1 97 ? -13.495 5.813 9.208 1.00 94.12 97 GLN A CA 1
ATOM 836 C C . GLN A 1 97 ? -14.301 4.644 9.795 1.00 94.12 97 GLN A C 1
ATOM 838 O O . GLN A 1 97 ? -15.269 4.892 10.508 1.00 94.12 97 GLN A O 1
ATOM 843 N N . ALA A 1 98 ? -13.850 3.401 9.614 1.00 95.44 98 ALA A N 1
ATOM 844 C CA . ALA A 1 98 ? -14.517 2.225 10.175 1.00 95.44 98 ALA A CA 1
ATOM 845 C C . ALA A 1 98 ? -14.624 2.268 11.713 1.00 95.44 98 ALA A C 1
ATOM 847 O O . ALA A 1 98 ? -15.667 1.936 12.277 1.00 95.44 98 ALA A O 1
ATOM 848 N N . VAL A 1 99 ? -13.573 2.727 12.408 1.00 96.06 99 VAL A N 1
ATOM 849 C CA . VAL A 1 99 ? -13.627 2.936 13.867 1.00 96.06 99 VAL A CA 1
ATOM 850 C C . VAL A 1 99 ? -14.680 3.989 14.231 1.00 96.06 99 VAL A C 1
ATOM 852 O O . VAL A 1 99 ? -15.437 3.790 15.180 1.00 96.06 99 VAL A O 1
ATOM 855 N N . SER A 1 100 ? -14.770 5.088 13.471 1.00 95.31 100 SER A N 1
ATOM 856 C CA . SER A 1 100 ? -15.761 6.151 13.708 1.00 95.31 100 SER A CA 1
ATOM 857 C C . SER A 1 100 ? -17.204 5.730 13.411 1.00 95.31 100 SER A C 1
ATOM 859 O O . SER A 1 100 ? -18.121 6.194 14.084 1.00 95.31 100 SER A O 1
ATOM 861 N N . GLU A 1 101 ? -17.398 4.811 12.463 1.00 95.31 101 GLU A N 1
ATOM 862 C CA . GLU A 1 101 ? -18.691 4.196 12.128 1.00 95.31 101 GLU A CA 1
ATOM 863 C C . GLU A 1 101 ? -19.099 3.109 13.139 1.00 95.31 101 GLU A C 1
ATOM 865 O O . GLU A 1 101 ? -20.212 2.592 13.095 1.00 95.31 101 GLU A O 1
ATOM 870 N N . GLY A 1 102 ? -18.225 2.791 14.100 1.00 95.69 102 GLY A N 1
ATOM 871 C CA . GLY A 1 102 ? -18.537 1.908 15.217 1.00 95.69 102 GLY A CA 1
ATOM 872 C C . GLY A 1 102 ? -18.345 0.420 14.935 1.00 95.69 102 GLY A C 1
ATOM 873 O O . GLY A 1 102 ? -18.808 -0.387 15.750 1.00 95.69 102 GLY A O 1
ATOM 874 N N . VAL A 1 103 ? -17.641 0.056 13.853 1.00 96.94 103 VAL A N 1
ATOM 875 C CA . VAL A 1 103 ? -17.248 -1.334 13.560 1.00 96.94 103 VAL A CA 1
ATOM 876 C C . VAL A 1 103 ? -16.554 -1.937 14.787 1.00 96.94 103 VAL A C 1
ATOM 878 O O . VAL A 1 103 ? -15.740 -1.282 15.448 1.00 96.94 103 VAL A O 1
ATOM 881 N N . LYS A 1 104 ? -16.918 -3.176 15.139 1.00 94.88 104 LYS A N 1
ATOM 882 C CA . LYS A 1 104 ? -16.445 -3.837 16.365 1.00 94.88 104 LYS A CA 1
ATOM 883 C C . LYS A 1 104 ? -15.324 -4.825 16.100 1.00 94.88 104 LYS A C 1
ATOM 885 O O . LYS A 1 104 ? -14.353 -4.800 16.850 1.00 94.88 104 LYS A O 1
ATOM 890 N N . ASN A 1 105 ? -15.413 -5.627 15.041 1.00 96.56 105 ASN A N 1
ATOM 891 C CA . ASN A 1 105 ? -14.406 -6.637 14.740 1.00 96.56 105 ASN A CA 1
ATOM 892 C C . ASN A 1 105 ? -13.687 -6.309 13.436 1.00 96.56 105 ASN A C 1
ATOM 894 O O . ASN A 1 105 ? -14.290 -5.862 12.466 1.00 96.56 105 ASN A O 1
ATOM 898 N N . ALA A 1 106 ? -12.381 -6.574 13.395 1.00 96.50 106 ALA A N 1
ATOM 899 C CA . ALA A 1 106 ? -11.606 -6.381 12.173 1.00 96.50 106 ALA A CA 1
ATOM 900 C C . ALA A 1 106 ? -12.074 -7.319 11.047 1.00 96.50 106 ALA A C 1
ATOM 902 O O . ALA A 1 106 ? -11.959 -6.967 9.879 1.00 96.50 106 ALA A O 1
ATOM 903 N N . ASP A 1 107 ? -12.616 -8.489 11.387 1.00 95.75 107 ASP A N 1
ATOM 904 C CA . ASP A 1 107 ? -13.107 -9.464 10.408 1.00 95.75 107 ASP A CA 1
ATOM 905 C C . ASP A 1 107 ? -14.389 -9.018 9.696 1.00 95.75 107 ASP A C 1
ATOM 907 O O . ASP A 1 107 ? -14.667 -9.499 8.601 1.00 95.75 107 ASP A O 1
ATOM 911 N N . ASP A 1 108 ? -15.092 -8.024 10.248 1.00 95.06 108 ASP A N 1
ATOM 912 C CA . ASP A 1 108 ? -16.235 -7.381 9.594 1.00 95.06 108 ASP A CA 1
ATOM 913 C C . ASP A 1 108 ? -15.782 -6.469 8.433 1.00 95.06 108 ASP A C 1
ATOM 915 O O . ASP A 1 108 ? -16.587 -6.055 7.598 1.00 95.06 108 ASP A O 1
ATOM 919 N N . LEU A 1 109 ? -14.483 -6.148 8.353 1.00 95.31 109 LEU A N 1
ATOM 920 C CA . LEU A 1 109 ? -13.908 -5.397 7.242 1.00 95.31 109 LEU A CA 1
ATOM 921 C C . LEU A 1 109 ? -13.609 -6.346 6.085 1.00 95.31 109 LEU A C 1
ATOM 923 O O . LEU A 1 109 ? -12.631 -7.108 6.116 1.00 95.31 109 LEU A O 1
ATOM 927 N N . HIS A 1 110 ? -14.441 -6.252 5.050 1.00 93.88 110 HIS A N 1
ATOM 928 C CA . HIS A 1 110 ? -14.249 -6.943 3.785 1.00 93.88 110 HIS A CA 1
ATOM 929 C C . HIS A 1 110 ? -13.918 -5.958 2.666 1.00 93.88 110 HIS A C 1
ATOM 931 O O . HIS A 1 110 ? -14.575 -4.927 2.524 1.00 93.88 110 HIS A O 1
ATOM 937 N N . VAL A 1 111 ? -12.905 -6.285 1.861 1.00 90.44 111 VAL A N 1
ATOM 938 C CA . VAL A 1 111 ? -12.565 -5.510 0.662 1.00 90.44 111 VAL A CA 1
ATOM 939 C C . VAL A 1 111 ? -12.978 -6.307 -0.566 1.00 90.44 111 VAL A C 1
ATOM 941 O O . VAL A 1 111 ? -12.383 -7.328 -0.914 1.00 90.44 111 VAL A O 1
ATOM 944 N N . SER A 1 112 ? -14.005 -5.813 -1.237 1.00 85.50 112 SER A N 1
ATOM 945 C CA . SER A 1 112 ? -14.563 -6.319 -2.490 1.00 85.50 112 SER A CA 1
ATOM 946 C C . SER A 1 112 ? -14.158 -5.431 -3.678 1.00 85.50 112 SER A C 1
ATOM 948 O O . SER A 1 112 ? -13.537 -4.380 -3.503 1.00 85.50 112 SER A O 1
ATOM 950 N N . ALA A 1 113 ? -14.485 -5.846 -4.905 1.00 79.56 113 ALA A N 1
ATOM 951 C CA . ALA A 1 113 ? -14.168 -5.071 -6.112 1.00 79.56 113 ALA A CA 1
ATOM 952 C C . ALA A 1 113 ? -14.918 -3.723 -6.180 1.00 79.56 113 ALA A C 1
ATOM 954 O O . ALA A 1 113 ? -14.407 -2.759 -6.745 1.00 79.56 113 ALA A O 1
ATOM 955 N N . ASP A 1 114 ? -16.098 -3.648 -5.566 1.00 78.38 114 ASP A N 1
ATOM 956 C CA . ASP A 1 114 ? -16.946 -2.458 -5.436 1.00 78.38 114 ASP A CA 1
ATOM 957 C C . ASP A 1 114 ? -16.607 -1.593 -4.208 1.00 78.38 114 ASP A C 1
ATOM 959 O O . ASP A 1 114 ? -17.144 -0.497 -4.049 1.00 78.38 114 ASP A O 1
ATOM 963 N N . SER A 1 115 ? -15.676 -2.032 -3.352 1.00 85.56 115 SER A N 1
ATOM 964 C CA . SER A 1 115 ? -15.240 -1.240 -2.200 1.00 85.56 115 SER A CA 1
ATOM 965 C C . SER A 1 115 ? -14.567 0.064 -2.638 1.00 85.56 115 SER A C 1
ATOM 967 O O . SER A 1 115 ? -13.629 0.067 -3.437 1.00 85.56 115 SER A O 1
ATOM 969 N N . GLU A 1 116 ? -14.967 1.189 -2.041 1.00 86.62 116 GLU A N 1
ATOM 970 C CA . GLU A 1 116 ? -14.448 2.513 -2.415 1.00 86.62 116 GLU A CA 1
ATOM 971 C C . GLU A 1 116 ? -12.919 2.615 -2.257 1.00 86.62 116 GLU A C 1
ATOM 973 O O . GLU A 1 116 ? -12.244 3.192 -3.109 1.00 86.62 116 GLU A O 1
ATOM 978 N N . ILE A 1 117 ? -12.340 1.997 -1.218 1.00 88.00 117 ILE A N 1
ATOM 979 C CA . ILE A 1 117 ? -10.879 1.926 -1.058 1.00 88.00 117 ILE A CA 1
ATOM 980 C C . ILE A 1 117 ? -10.216 1.234 -2.256 1.00 88.00 117 ILE A C 1
ATOM 982 O O . ILE A 1 117 ? -9.196 1.707 -2.751 1.00 88.00 117 ILE A O 1
ATOM 986 N N . TYR A 1 118 ? -10.813 0.159 -2.771 1.00 86.25 118 TYR A N 1
ATOM 987 C CA . TYR A 1 118 ? -10.288 -0.585 -3.911 1.00 86.25 118 TYR A CA 1
ATOM 988 C C . TYR A 1 118 ? -10.332 0.265 -5.185 1.00 86.25 118 TYR A C 1
ATOM 990 O O . TYR A 1 118 ? -9.328 0.371 -5.892 1.00 86.25 118 TYR A O 1
ATOM 998 N N . ARG A 1 119 ? -11.444 0.976 -5.413 1.00 84.75 119 ARG A N 1
ATOM 999 C CA . ARG A 1 119 ? -11.608 1.914 -6.534 1.00 84.75 119 ARG A CA 1
ATOM 1000 C C . ARG A 1 119 ? -10.584 3.052 -6.494 1.00 84.75 119 ARG A C 1
ATOM 1002 O O . ARG A 1 119 ? -9.983 3.376 -7.519 1.00 84.75 119 ARG A O 1
ATOM 1009 N N . VAL A 1 120 ? -10.336 3.629 -5.315 1.00 87.38 120 VAL A N 1
ATOM 1010 C CA . VAL A 1 120 ? -9.334 4.693 -5.116 1.00 87.38 120 VAL A CA 1
ATOM 1011 C C . VAL A 1 120 ? -7.917 4.196 -5.416 1.00 87.38 120 VAL A C 1
ATOM 1013 O O . VAL A 1 120 ? -7.142 4.901 -6.070 1.00 87.38 120 VAL A O 1
ATOM 1016 N N . LEU A 1 121 ? -7.568 2.986 -4.969 1.00 90.06 121 LEU A N 1
ATOM 1017 C CA . LEU A 1 121 ? -6.258 2.387 -5.243 1.00 90.06 121 LEU A CA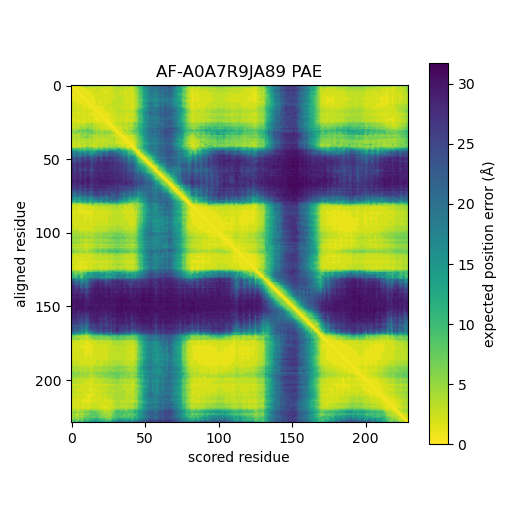 1
ATOM 1018 C C . LEU A 1 121 ? -6.105 2.046 -6.730 1.00 90.06 121 LEU A C 1
ATOM 1020 O O . LEU A 1 121 ? -5.080 2.392 -7.321 1.00 90.06 121 LEU A O 1
ATOM 1024 N N . ASN A 1 122 ? -7.126 1.446 -7.351 1.00 86.56 122 ASN A N 1
ATOM 1025 C CA . ASN A 1 122 ? -7.120 1.124 -8.778 1.00 86.56 122 ASN A CA 1
ATOM 1026 C C . ASN A 1 122 ? -6.945 2.396 -9.620 1.00 86.56 122 ASN A C 1
ATOM 1028 O O . ASN A 1 122 ? -6.013 2.481 -10.412 1.00 86.56 122 ASN A O 1
ATOM 1032 N N . LEU A 1 123 ? -7.720 3.452 -9.353 1.00 85.00 123 LEU A N 1
ATOM 1033 C CA . LEU A 1 123 ? -7.589 4.731 -10.058 1.00 85.00 123 LEU A CA 1
ATOM 1034 C C . LEU A 1 123 ? -6.189 5.355 -9.906 1.00 85.00 123 LEU A C 1
ATOM 1036 O O . LEU A 1 123 ? -5.675 5.993 -10.829 1.00 85.00 123 LEU A O 1
ATOM 1040 N N . HIS A 1 124 ? -5.546 5.182 -8.748 1.00 87.19 124 HIS A N 1
ATOM 1041 C CA . HIS A 1 124 ? -4.222 5.746 -8.498 1.00 87.19 124 HIS A CA 1
ATOM 1042 C C . HIS A 1 124 ? -3.088 4.968 -9.183 1.00 87.19 124 HIS A C 1
ATOM 1044 O O . HIS A 1 124 ? -2.148 5.587 -9.712 1.00 87.19 124 HIS A O 1
ATOM 1050 N N . TYR A 1 125 ? -3.131 3.633 -9.131 1.00 88.62 125 TYR A N 1
ATOM 1051 C CA . TYR A 1 125 ? -2.058 2.760 -9.626 1.00 88.62 125 TYR A CA 1
ATOM 1052 C C . TYR A 1 125 ? -2.259 2.314 -11.078 1.00 88.62 125 TYR A C 1
ATOM 1054 O O . TYR A 1 125 ? -1.282 2.114 -11.797 1.00 88.62 125 TYR A O 1
ATOM 1062 N N . ASN A 1 126 ? -3.509 2.249 -11.526 1.00 85.25 126 ASN A N 1
ATOM 1063 C CA . ASN A 1 126 ? -3.953 1.756 -12.825 1.00 85.25 126 ASN A CA 1
ATOM 1064 C C . ASN A 1 126 ? -4.824 2.807 -13.542 1.00 85.25 126 ASN A C 1
ATOM 1066 O O . ASN A 1 126 ? -5.892 2.499 -14.043 1.00 85.25 126 ASN A O 1
ATOM 1070 N N . ARG A 1 127 ? -4.380 4.073 -13.596 1.00 73.25 127 ARG A N 1
ATOM 1071 C CA . ARG A 1 127 ? -5.165 5.229 -14.098 1.00 73.25 127 ARG A CA 1
ATOM 1072 C C . ARG A 1 127 ? -5.845 5.035 -15.468 1.00 73.25 127 ARG A C 1
ATOM 1074 O O . ARG A 1 127 ? -6.835 5.701 -15.737 1.00 73.25 127 ARG A O 1
ATOM 1081 N N . ASN A 1 128 ? -5.305 4.166 -16.319 1.00 66.75 128 ASN A N 1
ATOM 1082 C CA . ASN A 1 128 ? -5.821 3.891 -17.661 1.00 66.75 128 ASN A CA 1
ATOM 1083 C C . ASN A 1 128 ? -6.499 2.506 -17.767 1.00 66.75 128 ASN A C 1
ATOM 1085 O O . ASN A 1 128 ? -6.744 2.047 -18.873 1.00 66.75 128 ASN A O 1
ATOM 1089 N N . ASN A 1 129 ? -6.752 1.827 -16.643 1.00 62.28 129 ASN A N 1
ATOM 1090 C CA . ASN A 1 129 ? -7.387 0.506 -16.567 1.00 62.28 129 ASN A CA 1
ATOM 1091 C C . ASN A 1 129 ? -6.732 -0.584 -17.435 1.00 62.28 129 ASN A C 1
ATOM 1093 O O . ASN A 1 129 ? -7.372 -1.539 -17.863 1.00 62.28 129 ASN A O 1
ATOM 1097 N N . HIS A 1 130 ? -5.416 -0.498 -17.618 1.00 60.88 130 HIS A N 1
ATOM 1098 C CA . HIS A 1 130 ? -4.624 -1.476 -18.372 1.00 60.88 130 HIS A CA 1
ATOM 1099 C C . HIS A 1 130 ? -4.699 -2.891 -17.810 1.00 60.88 130 HIS A C 1
ATOM 1101 O O . HIS A 1 130 ? -4.501 -3.860 -18.532 1.00 60.88 130 HIS A O 1
ATOM 1107 N N . ILE A 1 131 ? -4.980 -3.001 -16.512 1.00 62.25 131 ILE A N 1
ATOM 1108 C CA . ILE A 1 131 ? -5.145 -4.272 -15.802 1.00 62.25 131 ILE A CA 1
ATOM 1109 C C . ILE A 1 131 ? -6.634 -4.639 -15.607 1.00 62.25 131 ILE A C 1
ATOM 1111 O O . ILE A 1 131 ? -6.992 -5.310 -14.645 1.00 62.25 131 ILE A O 1
ATOM 1115 N N . GLU A 1 132 ? -7.537 -4.171 -16.477 1.00 48.56 132 GLU A N 1
ATOM 1116 C CA . GLU A 1 132 ? -8.986 -4.400 -16.314 1.00 48.56 132 GLU A CA 1
ATOM 1117 C C . GLU A 1 132 ? -9.703 -5.012 -17.539 1.00 48.56 132 GLU A C 1
ATOM 1119 O O . GLU A 1 132 ? -10.898 -5.272 -17.461 1.00 48.56 132 GLU A O 1
ATOM 1124 N N . VAL A 1 133 ? -9.025 -5.301 -18.660 1.00 37.84 133 VAL A N 1
ATOM 1125 C CA . VAL A 1 133 ? -9.729 -5.593 -19.936 1.00 37.84 133 VAL A CA 1
ATOM 1126 C C . VAL A 1 133 ? -10.113 -7.067 -20.162 1.00 37.84 133 VAL A C 1
ATOM 1128 O O . VAL A 1 133 ? -10.908 -7.336 -21.054 1.00 37.84 133 VAL A O 1
ATOM 1131 N N . TRP A 1 134 ? -9.658 -8.041 -19.364 1.00 41.41 134 TRP A N 1
ATOM 1132 C CA . TRP A 1 134 ? -10.047 -9.444 -19.607 1.00 41.41 134 TRP A CA 1
ATOM 1133 C C . TRP A 1 134 ? -10.270 -10.258 -18.333 1.00 41.41 134 TRP A C 1
ATOM 1135 O O . TRP A 1 134 ? -9.378 -10.930 -17.814 1.00 41.41 134 TRP A O 1
ATOM 1145 N N . GLY A 1 135 ? -11.516 -10.252 -17.862 1.00 35.47 135 GLY A N 1
ATOM 1146 C CA . GLY A 1 135 ? -12.058 -11.314 -17.023 1.00 35.47 135 GLY A CA 1
ATOM 1147 C C . GLY A 1 135 ? -13.404 -11.804 -17.540 1.00 35.47 135 GLY A C 1
ATOM 1148 O O . GLY A 1 135 ? -14.146 -11.015 -18.123 1.00 35.47 135 GLY A O 1
ATOM 1149 N N . PRO A 1 136 ? -13.704 -13.107 -17.402 1.00 34.91 136 PRO A N 1
ATOM 1150 C CA . PRO A 1 136 ? -14.894 -13.700 -17.984 1.00 34.91 136 PRO A CA 1
ATOM 1151 C C . PRO A 1 136 ? -16.139 -13.140 -17.293 1.00 34.91 136 PRO A C 1
ATOM 1153 O O . PRO A 1 136 ? -16.444 -13.502 -16.163 1.00 34.91 136 PRO A O 1
ATOM 1156 N N . GLN A 1 137 ? -16.894 -12.304 -17.999 1.00 38.47 137 GLN A N 1
ATOM 1157 C CA . GLN A 1 137 ? -18.335 -12.218 -17.795 1.00 38.47 137 GLN A CA 1
ATOM 1158 C C . GLN A 1 137 ? -18.989 -13.283 -18.672 1.00 38.47 137 GLN A C 1
ATOM 1160 O O . GLN A 1 137 ? -19.528 -12.987 -19.733 1.00 38.47 137 GLN A O 1
ATOM 1165 N N . VAL A 1 138 ? -18.899 -14.543 -18.256 1.00 38.22 138 VAL A N 1
ATOM 1166 C CA . VAL A 1 138 ? -19.914 -15.522 -18.644 1.00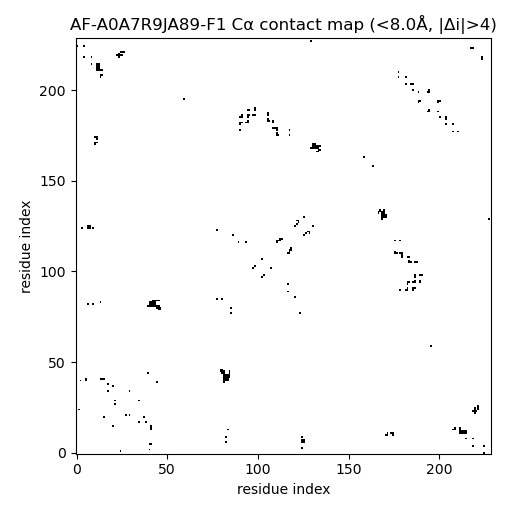 38.22 138 VAL A CA 1
ATOM 1167 C C . VAL A 1 138 ? -20.228 -16.347 -17.412 1.00 38.22 138 VAL A C 1
ATOM 1169 O O . VAL A 1 138 ? -19.612 -17.383 -17.158 1.00 38.22 138 VAL A O 1
ATOM 1172 N N . ASP A 1 139 ? -21.229 -15.881 -16.673 1.00 38.25 139 ASP A N 1
ATOM 1173 C CA . ASP A 1 139 ? -22.087 -16.746 -15.878 1.00 38.25 139 ASP A CA 1
ATOM 1174 C C . ASP A 1 139 ? -22.645 -17.821 -16.821 1.00 38.25 139 ASP A C 1
ATOM 1176 O O . ASP A 1 139 ? -23.657 -17.646 -17.502 1.00 38.25 139 ASP A O 1
ATOM 1180 N N . THR A 1 140 ? -21.945 -18.951 -16.927 1.00 39.44 140 THR A N 1
ATOM 1181 C CA . THR A 1 140 ? -22.433 -20.127 -17.656 1.00 39.44 140 THR A CA 1
ATOM 1182 C C . THR A 1 140 ? -23.363 -20.919 -16.736 1.00 39.44 140 THR A C 1
ATOM 1184 O O . THR A 1 140 ? -23.177 -22.109 -16.518 1.00 39.44 140 THR A O 1
ATOM 1187 N N . GLU A 1 141 ? -24.377 -20.246 -16.191 1.00 36.34 141 GLU A N 1
ATOM 1188 C CA . GLU A 1 141 ? -25.571 -20.876 -15.606 1.00 36.34 141 GLU A CA 1
ATOM 1189 C C . GLU A 1 141 ? -26.799 -20.754 -16.529 1.00 36.34 141 GLU A C 1
ATOM 1191 O O . GLU A 1 141 ? -27.897 -21.174 -16.184 1.00 36.34 141 GLU A O 1
ATOM 1196 N N . LEU A 1 142 ? -26.622 -20.285 -17.769 1.00 41.88 142 LEU A N 1
ATOM 1197 C CA . LEU A 1 142 ? -27.678 -20.216 -18.788 1.00 41.88 142 LEU A CA 1
ATOM 1198 C C . LEU A 1 142 ? -27.368 -21.081 -20.017 1.00 41.88 142 LEU A C 1
ATOM 1200 O O . LEU A 1 142 ? -27.350 -20.604 -21.148 1.00 41.88 142 LEU A O 1
ATOM 1204 N N . ARG A 1 143 ? -27.150 -22.387 -19.816 1.00 33.72 143 ARG A N 1
ATOM 1205 C CA . ARG A 1 143 ? -27.322 -23.405 -20.876 1.00 33.72 143 ARG A CA 1
ATOM 1206 C C . ARG A 1 143 ? -27.961 -24.685 -20.336 1.00 33.72 143 ARG A C 1
ATOM 1208 O O . ARG A 1 143 ? -27.439 -25.780 -20.497 1.00 33.72 143 ARG A O 1
ATOM 1215 N N . SER A 1 144 ? -29.148 -24.545 -19.762 1.00 41.06 144 SER A N 1
ATOM 1216 C CA . SER A 1 144 ? -30.142 -25.619 -19.674 1.00 41.06 144 SER A CA 1
ATOM 1217 C C . SER A 1 144 ? -31.420 -25.200 -20.411 1.00 41.06 144 SER A C 1
ATOM 1219 O O . SER A 1 144 ? -32.472 -25.018 -19.816 1.00 41.06 144 SER A O 1
ATOM 1221 N N . ALA A 1 145 ? -31.338 -25.039 -21.737 1.00 34.12 145 ALA A N 1
ATOM 1222 C CA . ALA A 1 145 ? -32.523 -25.024 -22.600 1.00 34.12 145 ALA A CA 1
ATOM 1223 C C . ALA A 1 145 ? -32.167 -25.354 -24.064 1.00 34.12 145 ALA A C 1
ATOM 1225 O O . ALA A 1 145 ? -31.714 -24.510 -24.827 1.00 34.12 145 ALA A O 1
ATOM 1226 N N . THR A 1 146 ? -32.363 -26.624 -24.422 1.00 37.16 146 THR A N 1
ATOM 1227 C CA . THR A 1 146 ? -32.923 -27.131 -25.690 1.00 37.16 146 THR A CA 1
ATOM 1228 C C . THR A 1 146 ? -32.663 -26.353 -26.990 1.00 37.16 146 THR A C 1
ATOM 1230 O O . THR A 1 146 ? -33.387 -25.406 -27.278 1.00 37.16 146 THR A O 1
ATOM 1233 N N . THR A 1 147 ? -31.814 -26.875 -27.893 1.00 33.09 147 THR A N 1
ATOM 1234 C CA . THR A 1 147 ? -32.182 -27.090 -29.319 1.00 33.09 147 THR A CA 1
ATOM 1235 C C . THR A 1 147 ? -31.213 -28.030 -30.070 1.00 33.09 147 THR A C 1
ATOM 1237 O O . THR A 1 147 ? -30.056 -28.179 -29.704 1.00 33.09 147 THR A O 1
ATOM 1240 N N . ARG A 1 148 ? -31.761 -28.713 -31.086 1.00 30.88 148 ARG A N 1
ATOM 1241 C CA . ARG A 1 148 ? -31.291 -29.881 -31.873 1.00 30.88 148 ARG A CA 1
ATOM 1242 C C . ARG A 1 148 ? -30.014 -29.682 -32.726 1.00 30.88 148 ARG A C 1
ATOM 1244 O O . ARG A 1 148 ? -29.662 -28.543 -33.006 1.00 30.88 148 ARG A O 1
ATOM 1251 N N . PRO A 1 149 ? -29.383 -30.771 -33.232 1.00 35.34 149 PRO A N 1
ATOM 1252 C CA . PRO A 1 149 ? -28.214 -30.691 -34.110 1.00 35.34 149 PRO A CA 1
ATOM 1253 C C . PRO A 1 149 ? -28.593 -30.512 -35.592 1.00 35.34 149 PRO A C 1
ATOM 1255 O O . PRO A 1 149 ? -29.473 -31.209 -36.099 1.00 35.34 149 PRO A O 1
ATOM 1258 N N . THR A 1 150 ? -27.865 -29.652 -36.310 1.00 33.84 150 THR A N 1
ATOM 1259 C CA . THR A 1 150 ? -27.787 -29.672 -37.782 1.00 33.84 150 THR A CA 1
ATOM 1260 C C . THR A 1 150 ? -26.342 -29.571 -38.268 1.00 33.84 150 THR A C 1
ATOM 1262 O O . THR A 1 150 ? -25.562 -28.745 -37.806 1.00 33.84 150 THR A O 1
ATOM 1265 N N . LEU A 1 151 ? -26.042 -30.452 -39.220 1.00 40.31 151 LEU A N 1
ATOM 1266 C CA . LEU A 1 151 ? -24.821 -30.685 -39.991 1.00 40.31 151 LEU A CA 1
ATOM 1267 C C . LEU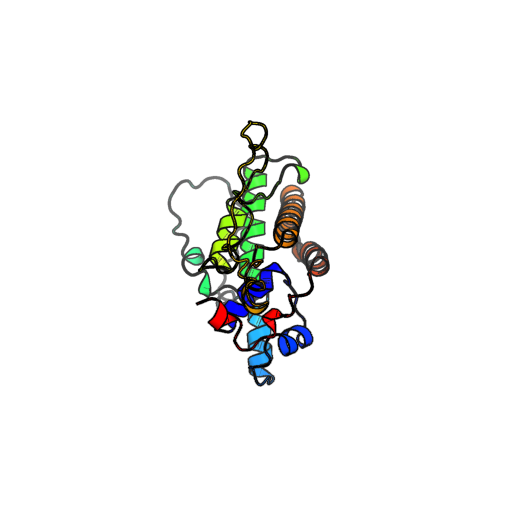 A 1 151 ? -24.409 -29.478 -40.865 1.00 40.31 151 LEU A C 1
ATOM 1269 O O . LEU A 1 151 ? -25.250 -28.942 -41.581 1.00 40.31 151 LEU A O 1
ATOM 1273 N N . GLY A 1 152 ? -23.117 -29.120 -40.904 1.00 35.94 152 GLY A N 1
ATOM 1274 C CA . GLY A 1 152 ? -22.577 -28.185 -41.907 1.00 35.94 152 GLY A CA 1
ATOM 1275 C C . GLY A 1 152 ? -21.155 -27.678 -41.622 1.00 35.94 152 GLY A C 1
ATOM 1276 O O . GLY A 1 152 ? -20.889 -27.153 -40.553 1.00 35.94 152 GLY A O 1
ATOM 1277 N N . LYS A 1 153 ? -20.251 -27.849 -42.596 1.00 41.88 153 LYS A N 1
ATOM 1278 C CA . LYS A 1 153 ? -18.812 -27.505 -42.605 1.00 41.88 153 LYS A CA 1
ATOM 1279 C C . LYS A 1 153 ? -18.511 -26.012 -42.355 1.00 41.88 153 LYS A C 1
ATOM 1281 O O . LYS A 1 153 ? -19.197 -25.161 -42.911 1.00 41.88 153 LYS A O 1
ATOM 1286 N N . GLY A 1 154 ? -17.390 -25.711 -41.688 1.00 31.73 154 GLY A N 1
ATOM 1287 C CA . GLY A 1 154 ? -16.784 -24.372 -41.638 1.00 31.73 154 GLY A CA 1
ATOM 1288 C C . GLY A 1 154 ? -15.404 -24.369 -40.963 1.00 31.73 154 GLY A C 1
ATOM 1289 O O . GLY A 1 154 ? -15.237 -24.965 -39.913 1.00 31.73 154 GLY A O 1
ATOM 1290 N N . ILE A 1 155 ? -14.428 -23.740 -41.618 1.00 36.00 155 ILE A N 1
ATOM 1291 C CA . ILE A 1 155 ? -12.979 -23.666 -41.349 1.00 36.00 155 ILE A CA 1
ATOM 1292 C C . ILE A 1 155 ? -12.637 -23.273 -39.894 1.00 36.00 155 ILE A C 1
ATOM 1294 O O . ILE A 1 155 ? -13.005 -22.188 -39.450 1.00 36.00 155 ILE A O 1
ATOM 1298 N N . GLU A 1 156 ? -11.863 -24.103 -39.182 1.00 34.03 156 GLU A N 1
ATOM 1299 C CA . GLU A 1 156 ? -11.222 -23.719 -37.914 1.00 34.03 156 GLU A CA 1
ATOM 1300 C C . GLU A 1 156 ? -10.006 -22.823 -38.195 1.00 34.03 156 GLU A C 1
ATOM 1302 O O . GLU A 1 156 ? -8.931 -23.283 -38.582 1.00 34.03 156 GLU A O 1
ATOM 1307 N N . LEU A 1 157 ? -10.175 -21.515 -38.003 1.00 37.50 157 LEU A N 1
ATOM 1308 C CA . LEU A 1 157 ? -9.063 -20.578 -37.878 1.00 37.50 157 LEU A CA 1
ATOM 1309 C C . LEU A 1 157 ? -8.490 -20.701 -36.462 1.00 37.50 157 LEU A C 1
ATOM 1311 O O . LEU A 1 157 ? -9.035 -20.140 -35.514 1.00 37.50 157 LEU A O 1
ATOM 1315 N N . HIS A 1 158 ? -7.387 -21.431 -36.313 1.00 42.44 158 HIS A N 1
ATOM 1316 C CA . HIS A 1 158 ? -6.609 -21.423 -35.076 1.00 42.44 158 HIS A CA 1
ATOM 1317 C C . HIS A 1 158 ? -5.912 -20.052 -34.944 1.00 42.44 158 HIS A C 1
ATOM 1319 O O . HIS A 1 158 ? -5.129 -19.694 -35.831 1.00 42.44 158 HIS A O 1
ATOM 1325 N N . PRO A 1 159 ? -6.147 -19.255 -33.884 1.00 37.72 159 PRO A N 1
ATOM 1326 C CA . PRO A 1 159 ? -5.402 -18.020 -33.698 1.00 37.72 159 PRO A CA 1
ATOM 1327 C C . PRO A 1 159 ? -3.947 -18.367 -33.368 1.00 37.72 159 PRO A C 1
ATOM 1329 O O . PRO A 1 159 ? -3.678 -19.215 -32.514 1.00 37.72 159 PRO A O 1
ATOM 1332 N N . SER A 1 160 ? -3.005 -17.708 -34.046 1.00 39.12 160 SER A N 1
ATOM 1333 C CA . SER A 1 160 ? -1.577 -17.755 -33.718 1.00 39.12 160 SER A CA 1
ATOM 1334 C C . SER A 1 160 ? -1.367 -17.507 -32.220 1.00 39.12 160 SER A C 1
ATOM 1336 O O . SER A 1 160 ? -1.964 -16.594 -31.647 1.00 39.12 160 SER A O 1
ATOM 1338 N N . ALA A 1 161 ? -0.483 -18.288 -31.595 1.00 41.25 161 ALA A N 1
ATOM 1339 C CA . ALA A 1 161 ? -0.150 -18.230 -30.168 1.00 41.25 161 ALA A CA 1
ATOM 1340 C C . ALA A 1 161 ? 0.306 -16.839 -29.671 1.00 41.25 161 ALA A C 1
ATOM 1342 O O . ALA A 1 161 ? 0.353 -16.602 -28.467 1.00 41.25 161 ALA A O 1
ATOM 1343 N N . SER A 1 162 ? 0.592 -15.899 -30.577 1.00 41.47 162 SER A N 1
ATOM 1344 C CA . SER A 1 162 ? 0.865 -14.493 -30.266 1.00 41.47 162 SER A CA 1
ATOM 1345 C C . SER A 1 162 ? -0.375 -13.654 -29.914 1.00 41.47 162 SER A C 1
ATOM 1347 O O . SER A 1 162 ? -0.214 -12.562 -29.381 1.00 41.47 162 SER A O 1
ATOM 1349 N N . HIS A 1 163 ? -1.594 -14.144 -30.166 1.00 38.38 163 HIS A N 1
ATOM 1350 C CA . HIS A 1 163 ? -2.846 -13.459 -29.802 1.00 38.38 163 HIS A CA 1
ATOM 1351 C C . HIS A 1 163 ? -3.466 -13.975 -28.491 1.00 38.38 163 HIS A C 1
ATOM 1353 O O . HIS A 1 163 ? -4.290 -13.295 -27.887 1.00 38.38 163 HIS A O 1
ATOM 1359 N N . LEU A 1 164 ? -3.060 -15.161 -28.022 1.00 37.78 164 LEU A N 1
ATOM 1360 C CA . LEU A 1 164 ? -3.637 -15.821 -26.842 1.00 37.78 164 LEU A CA 1
ATOM 1361 C C . LEU A 1 164 ? -2.954 -15.442 -25.514 1.00 37.78 164 LEU A C 1
ATOM 1363 O O . LEU A 1 164 ? -3.454 -15.788 -24.448 1.00 37.78 164 LEU A O 1
ATOM 1367 N N . THR A 1 165 ? -1.848 -14.699 -25.547 1.00 43.69 165 THR A N 1
ATOM 1368 C CA . THR A 1 165 ? -1.107 -14.251 -24.351 1.00 43.69 165 THR A CA 1
ATOM 1369 C C . THR A 1 165 ? -1.491 -12.857 -23.847 1.00 43.69 165 THR A C 1
ATOM 1371 O O . THR A 1 165 ? -1.026 -12.451 -22.785 1.00 43.69 165 THR A O 1
ATOM 1374 N N . LEU A 1 166 ? -2.372 -12.133 -24.545 1.00 41.62 166 LEU A N 1
ATOM 1375 C CA . LEU A 1 166 ? -2.809 -10.778 -24.169 1.00 41.62 166 LEU A CA 1
ATOM 1376 C C . LEU A 1 166 ? -4.041 -10.748 -23.239 1.00 41.62 166 LEU A C 1
ATOM 1378 O O . LEU A 1 166 ? -4.567 -9.680 -22.940 1.00 41.62 166 LEU A O 1
ATOM 1382 N N . LEU A 1 167 ? -4.500 -11.907 -22.757 1.00 41.25 167 LEU A N 1
ATOM 1383 C CA . LEU A 1 167 ? -5.824 -12.067 -22.143 1.00 41.25 167 LEU A CA 1
ATOM 1384 C C . LEU A 1 167 ? -5.898 -12.068 -20.605 1.00 41.25 167 LEU A C 1
ATOM 1386 O O . LEU A 1 167 ? -6.952 -12.416 -20.086 1.00 41.25 167 LEU A O 1
ATOM 1390 N N . GLN A 1 168 ? -4.864 -11.725 -19.827 1.00 42.75 168 GLN A N 1
ATOM 1391 C CA . GLN A 1 168 ? -4.946 -11.954 -18.363 1.00 42.75 168 GLN A CA 1
ATOM 1392 C C . GLN A 1 168 ? -4.286 -10.910 -17.458 1.00 42.75 168 GLN A C 1
ATOM 1394 O O . GLN A 1 168 ? -3.733 -11.242 -16.411 1.00 42.75 168 GLN A O 1
ATOM 1399 N N . LEU A 1 169 ? -4.378 -9.627 -17.789 1.00 51.84 169 LEU A N 1
ATOM 1400 C CA . LEU A 1 169 ? -4.128 -8.600 -16.780 1.00 51.84 169 LEU A CA 1
ATOM 1401 C C . LEU A 1 169 ? -5.452 -8.282 -16.083 1.00 51.84 169 LEU A C 1
ATOM 1403 O O . LEU A 1 169 ? -6.128 -7.332 -16.447 1.00 51.84 169 LEU A O 1
ATOM 1407 N N . GLN A 1 170 ? -5.828 -9.114 -15.110 1.00 62.72 170 GLN A N 1
ATOM 1408 C CA .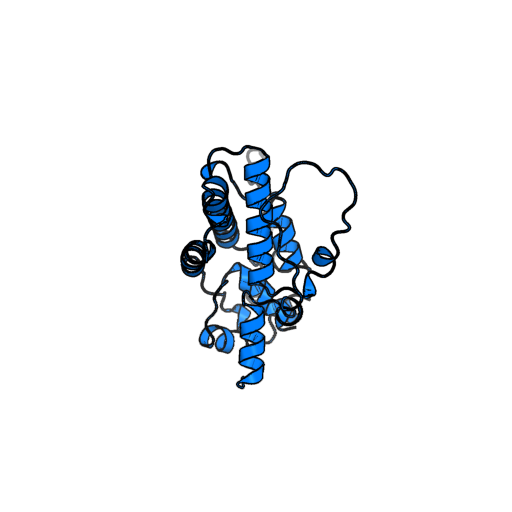 GLN A 1 170 ? -6.773 -8.749 -14.050 1.00 62.72 170 GLN A CA 1
ATOM 1409 C C . GLN A 1 170 ? -5.973 -8.261 -12.848 1.00 62.72 170 GLN A C 1
ATOM 1411 O O . GLN A 1 170 ? -4.856 -8.738 -12.614 1.00 62.72 170 GLN A O 1
ATOM 1416 N N . VAL A 1 171 ? -6.520 -7.318 -12.073 1.00 71.06 171 VAL A N 1
ATOM 1417 C CA . VAL A 1 171 ? -5.906 -6.966 -10.789 1.00 71.06 171 VAL A CA 1
ATOM 1418 C C . VAL A 1 171 ? -5.750 -8.261 -9.977 1.00 71.06 171 VAL A C 1
ATOM 1420 O O . VAL A 1 171 ? -6.738 -8.978 -9.801 1.00 71.06 171 VAL A O 1
ATOM 1423 N N . PRO A 1 172 ? -4.537 -8.599 -9.503 1.00 82.94 172 PRO A N 1
ATOM 1424 C CA . PRO A 1 172 ? -4.286 -9.862 -8.823 1.00 82.94 172 PRO A CA 1
ATOM 1425 C C . PRO A 1 172 ? -5.222 -10.057 -7.637 1.00 82.94 172 PRO A C 1
ATOM 1427 O O . PRO A 1 172 ? -5.345 -9.174 -6.786 1.00 82.94 172 PRO A O 1
ATOM 1430 N N . SER A 1 173 ? -5.824 -11.241 -7.526 1.00 80.25 173 SER A N 1
ATOM 1431 C CA . SER A 1 173 ? -6.687 -11.587 -6.390 1.00 80.25 173 SER A CA 1
ATOM 1432 C C . SER A 1 173 ? -5.962 -11.425 -5.048 1.00 80.25 173 SER A C 1
ATOM 1434 O O . SER A 1 173 ? -6.563 -10.958 -4.077 1.00 80.25 173 SER A O 1
ATOM 1436 N N . ASN A 1 174 ? -4.653 -11.710 -5.009 1.00 89.25 174 ASN A N 1
ATOM 1437 C CA . ASN A 1 174 ? -3.831 -11.497 -3.821 1.00 89.25 174 ASN A CA 1
ATOM 1438 C C . ASN A 1 174 ? -3.705 -10.012 -3.440 1.00 89.25 174 ASN A C 1
ATOM 1440 O O . ASN A 1 174 ? -3.657 -9.696 -2.257 1.00 89.25 174 ASN A O 1
ATOM 1444 N N . PHE A 1 175 ? -3.732 -9.069 -4.390 1.00 92.12 175 PHE A N 1
ATOM 1445 C CA . PHE A 1 175 ? -3.689 -7.644 -4.046 1.00 92.12 175 PHE A CA 1
ATOM 1446 C C . PHE A 1 175 ? -4.874 -7.246 -3.163 1.00 92.12 175 PHE A C 1
ATOM 1448 O O . PHE A 1 175 ? -4.693 -6.574 -2.150 1.00 92.12 175 PHE A O 1
ATOM 1455 N N . ARG A 1 176 ? -6.081 -7.713 -3.501 1.00 90.50 176 ARG A N 1
ATOM 1456 C CA . ARG A 1 176 ? -7.286 -7.477 -2.696 1.00 90.50 176 ARG A CA 1
ATOM 1457 C C . ARG A 1 176 ? -7.143 -8.053 -1.287 1.00 90.50 176 ARG A C 1
ATOM 1459 O O . ARG A 1 176 ? -7.452 -7.362 -0.319 1.00 90.50 176 ARG A O 1
ATOM 1466 N N . TYR A 1 177 ? -6.616 -9.274 -1.175 1.00 93.44 177 TYR A N 1
ATOM 1467 C CA . TYR A 1 177 ? -6.306 -9.885 0.118 1.00 93.44 177 TYR A CA 1
ATOM 1468 C C . TYR A 1 177 ? -5.326 -9.024 0.929 1.00 93.44 177 TYR A C 1
ATOM 1470 O O . TYR A 1 177 ? -5.579 -8.733 2.095 1.00 93.44 177 TYR A O 1
ATOM 1478 N N . VAL A 1 178 ? -4.250 -8.530 0.311 1.00 96.50 178 VAL A N 1
ATOM 1479 C CA . VAL A 1 178 ? -3.265 -7.661 0.975 1.00 96.50 178 VAL A CA 1
ATOM 1480 C C . VAL A 1 178 ? -3.878 -6.338 1.434 1.00 96.50 178 VAL A C 1
ATOM 1482 O O . VAL A 1 178 ? -3.576 -5.888 2.543 1.00 96.50 178 VAL A O 1
ATOM 1485 N N . VAL A 1 179 ? -4.743 -5.726 0.620 1.00 96.25 179 VAL A N 1
ATOM 1486 C CA . VAL A 1 179 ? -5.487 -4.508 0.985 1.00 96.25 179 VAL A CA 1
ATOM 1487 C C . VAL A 1 179 ? -6.351 -4.765 2.214 1.00 96.25 179 VAL A C 1
ATOM 1489 O O . VAL A 1 179 ? -6.266 -4.008 3.180 1.00 96.25 179 VAL A O 1
ATOM 1492 N N . GLU A 1 180 ? -7.112 -5.860 2.218 1.00 96.94 180 GLU A N 1
ATOM 1493 C CA . GLU A 1 180 ? -7.947 -6.254 3.354 1.00 96.94 180 GLU A CA 1
ATOM 1494 C C . GLU A 1 180 ? -7.116 -6.490 4.619 1.00 96.94 180 GLU A C 1
ATOM 1496 O O . GLU A 1 180 ? -7.387 -5.883 5.654 1.00 96.94 180 GLU A O 1
ATOM 1501 N N . GLN A 1 181 ? -6.052 -7.296 4.535 1.00 98.00 181 GLN A N 1
ATOM 1502 C CA . GLN A 1 181 ? -5.181 -7.556 5.683 1.00 98.00 181 GLN A CA 1
ATOM 1503 C C . GLN A 1 181 ? -4.528 -6.272 6.199 1.00 98.00 181 GLN A C 1
ATOM 1505 O O . GLN A 1 181 ? -4.464 -6.049 7.407 1.00 98.00 181 GLN A O 1
ATOM 1510 N N . THR A 1 182 ? -4.095 -5.380 5.304 1.00 98.25 182 THR A N 1
ATOM 1511 C CA . THR A 1 182 ? -3.534 -4.093 5.727 1.00 98.25 182 THR A CA 1
ATOM 1512 C C . THR A 1 182 ? -4.576 -3.250 6.446 1.00 98.25 182 THR A C 1
ATOM 1514 O O . THR A 1 182 ? -4.294 -2.730 7.525 1.00 98.25 182 THR A O 1
ATOM 1517 N N . LEU A 1 183 ? -5.779 -3.135 5.885 1.00 98.38 183 LEU A N 1
ATOM 1518 C CA . LEU A 1 183 ? -6.869 -2.378 6.487 1.00 98.38 183 LEU A CA 1
ATOM 1519 C C . LEU A 1 183 ? -7.208 -2.910 7.887 1.00 98.38 183 LEU A C 1
ATOM 1521 O O . LEU A 1 183 ? -7.329 -2.119 8.823 1.00 98.38 183 LEU A O 1
ATOM 1525 N N . ARG A 1 184 ? -7.268 -4.238 8.054 1.00 98.50 184 ARG A N 1
ATOM 1526 C CA . ARG A 1 184 ? -7.506 -4.890 9.350 1.00 98.50 184 ARG A CA 1
ATOM 1527 C C . ARG A 1 184 ? -6.412 -4.597 10.370 1.00 98.50 184 ARG A C 1
ATOM 1529 O O . ARG A 1 184 ? -6.729 -4.317 11.521 1.00 98.50 184 ARG A O 1
ATOM 1536 N N . GLU A 1 185 ? -5.142 -4.620 9.978 1.00 98.50 185 GLU A N 1
ATOM 1537 C CA . GLU A 1 185 ? -4.037 -4.318 10.899 1.00 98.50 185 GLU A CA 1
ATOM 1538 C C . GLU A 1 185 ? -4.024 -2.844 11.337 1.00 98.50 185 GLU A C 1
ATOM 1540 O O . GLU A 1 185 ? -3.822 -2.554 12.518 1.00 98.50 185 GLU A O 1
ATOM 1545 N N . PHE A 1 186 ? -4.316 -1.910 10.423 1.00 98.19 186 PHE A N 1
ATOM 1546 C CA . PHE A 1 186 ? -4.517 -0.502 10.788 1.00 98.19 186 PHE A CA 1
ATOM 1547 C C . PHE A 1 186 ? -5.718 -0.336 11.723 1.00 98.19 186 PHE A C 1
ATOM 1549 O O . PHE A 1 186 ? -5.602 0.338 12.746 1.00 98.19 186 PHE A O 1
ATOM 1556 N N . PHE A 1 187 ? -6.844 -0.980 11.410 1.00 98.50 187 PHE A N 1
ATOM 1557 C CA . PHE A 1 187 ? -8.053 -0.936 12.227 1.00 98.50 187 PHE A CA 1
ATOM 1558 C C . PHE A 1 187 ? -7.803 -1.450 13.648 1.00 98.50 187 PHE A C 1
ATOM 1560 O O . PHE A 1 187 ? -8.086 -0.728 14.599 1.00 98.50 187 PHE A O 1
ATOM 1567 N N . LYS A 1 188 ? -7.193 -2.633 13.808 1.00 98.31 188 LYS A N 1
ATOM 1568 C CA . LYS A 1 188 ? -6.849 -3.203 15.125 1.00 98.31 188 LYS A CA 1
ATOM 1569 C C . LYS A 1 188 ? -5.958 -2.263 15.939 1.00 98.31 188 LYS A C 1
ATOM 1571 O O . LYS A 1 188 ? -6.160 -2.110 17.142 1.00 98.31 188 LYS A O 1
ATOM 1576 N N . ALA A 1 189 ? -4.968 -1.639 15.296 1.00 97.56 189 ALA A N 1
ATOM 1577 C CA . ALA A 1 189 ? -4.069 -0.705 15.967 1.00 97.56 189 ALA A CA 1
ATOM 1578 C C . ALA A 1 189 ? -4.804 0.556 16.447 1.00 97.56 189 ALA A C 1
ATOM 1580 O O . ALA A 1 189 ? -4.654 0.933 17.607 1.00 97.56 189 ALA A O 1
ATOM 1581 N N . ILE A 1 190 ? -5.622 1.169 15.586 1.00 96.88 190 ILE A N 1
ATOM 1582 C CA . ILE A 1 190 ? -6.368 2.399 15.897 1.00 96.88 190 ILE A CA 1
ATOM 1583 C C . ILE A 1 190 ? -7.467 2.129 16.930 1.00 96.88 190 ILE A C 1
ATOM 1585 O O . ILE A 1 190 ? -7.595 2.860 17.907 1.00 96.88 190 ILE A O 1
ATOM 1589 N N . GLN A 1 191 ? -8.246 1.061 16.752 1.00 97.69 191 GLN A N 1
ATOM 1590 C CA . GLN A 1 191 ? -9.315 0.685 17.678 1.00 97.69 191 GLN A CA 1
ATOM 1591 C C . GLN A 1 191 ? -8.764 0.377 19.079 1.00 97.69 191 GLN A C 1
ATOM 1593 O O . GLN A 1 191 ? -9.393 0.709 20.079 1.00 97.69 191 GLN A O 1
ATOM 1598 N N . GLY A 1 192 ? -7.569 -0.220 19.151 1.00 96.62 192 GLY A N 1
ATOM 1599 C CA . GLY A 1 192 ? -6.857 -0.484 20.401 1.00 96.62 192 GLY A CA 1
ATOM 1600 C C . GLY A 1 192 ? -6.071 0.706 20.966 1.00 96.62 192 GLY A C 1
ATOM 1601 O O . GLY A 1 192 ? -5.362 0.518 21.949 1.00 96.62 192 GLY A O 1
ATOM 1602 N N . GLY A 1 193 ? -6.132 1.892 20.347 1.00 94.88 193 GLY A N 1
ATOM 1603 C CA . GLY A 1 193 ? -5.418 3.100 20.791 1.00 94.88 193 GLY A CA 1
ATOM 1604 C C . GLY A 1 193 ? -3.895 3.077 20.600 1.00 94.88 193 GLY A C 1
ATOM 1605 O O . GLY A 1 193 ? -3.198 3.987 21.058 1.00 94.88 193 GLY A O 1
ATOM 1606 N N . LYS A 1 194 ? -3.360 2.064 19.907 1.00 94.44 194 LYS A N 1
ATOM 1607 C CA . LYS A 1 194 ? -1.916 1.898 19.667 1.00 94.44 194 LYS A CA 1
ATOM 1608 C C . LYS A 1 194 ? -1.365 2.912 18.672 1.00 94.44 194 LYS A C 1
ATOM 1610 O O . LYS A 1 194 ? -0.157 3.083 18.584 1.00 94.44 194 LYS A O 1
ATOM 1615 N N . ASP A 1 195 ? -2.220 3.596 17.914 1.00 91.50 195 ASP A N 1
ATOM 1616 C CA . ASP A 1 195 ? -1.816 4.615 16.941 1.00 91.50 195 ASP A CA 1
ATOM 1617 C C . ASP A 1 195 ? -1.247 5.897 17.574 1.00 91.50 195 ASP A C 1
ATOM 1619 O O . ASP A 1 195 ? -0.683 6.739 16.872 1.00 91.50 195 ASP A O 1
ATOM 1623 N N . THR A 1 196 ? -1.350 6.017 18.899 1.00 90.94 196 THR A N 1
ATOM 1624 C CA . THR A 1 196 ? -0.687 7.053 19.703 1.00 90.94 196 THR A CA 1
ATOM 1625 C C . THR A 1 196 ? 0.760 6.696 20.067 1.00 90.94 196 THR A C 1
ATOM 1627 O O . THR A 1 196 ? 1.540 7.575 20.432 1.00 90.94 196 THR A O 1
ATOM 1630 N N . GLU A 1 197 ? 1.150 5.423 19.941 1.00 91.06 197 GLU A N 1
ATOM 1631 C CA . GLU A 1 197 ? 2.482 4.946 20.302 1.00 91.06 197 GLU A CA 1
ATOM 1632 C C . GLU A 1 197 ? 3.525 5.304 19.237 1.00 91.06 197 GLU A C 1
ATOM 1634 O O . GLU A 1 197 ? 3.270 5.326 18.026 1.00 91.06 197 GLU A O 1
ATOM 1639 N N . GLN A 1 198 ? 4.769 5.515 19.666 1.00 87.44 198 GLN A N 1
ATOM 1640 C CA . GLN A 1 198 ? 5.860 5.715 18.723 1.00 87.44 198 GLN A CA 1
ATOM 1641 C C . GLN A 1 198 ? 6.055 4.456 17.870 1.00 87.44 198 GLN A C 1
ATOM 1643 O O . GLN A 1 198 ? 6.130 3.340 18.374 1.00 87.44 198 GLN A O 1
ATOM 1648 N N . SER A 1 199 ? 6.237 4.631 16.558 1.00 89.75 199 SER A N 1
ATOM 1649 C CA . SER A 1 199 ? 6.504 3.523 15.630 1.00 89.75 199 SER A CA 1
ATOM 1650 C C . SER A 1 199 ? 5.383 2.479 15.498 1.00 89.75 199 SER A C 1
ATOM 1652 O O . SER A 1 199 ? 5.655 1.392 14.987 1.00 89.75 199 SER A O 1
ATOM 1654 N N . TRP A 1 200 ? 4.138 2.788 15.867 1.00 92.50 200 TRP A N 1
ATOM 1655 C CA . TRP A 1 200 ? 3.011 1.841 15.822 1.00 92.50 200 TRP A CA 1
ATOM 1656 C C . TRP A 1 200 ? 2.807 1.147 14.464 1.00 92.50 200 TRP A C 1
ATOM 1658 O O . TRP A 1 200 ? 2.407 -0.012 14.396 1.00 92.50 200 TRP A O 1
ATOM 1668 N N . LYS A 1 201 ? 3.172 1.813 13.362 1.00 92.31 201 LYS A N 1
ATOM 1669 C CA . LYS A 1 201 ? 3.086 1.247 12.006 1.00 92.31 201 LYS A CA 1
ATOM 1670 C C . LYS A 1 201 ? 4.184 0.225 11.681 1.00 92.31 201 LYS A C 1
ATOM 1672 O O . LYS A 1 201 ? 4.063 -0.489 10.690 1.00 92.31 201 LYS A O 1
ATOM 1677 N N . LYS A 1 202 ? 5.266 0.126 12.473 1.00 90.06 202 LYS A N 1
ATOM 1678 C CA . LYS A 1 202 ? 6.394 -0.790 12.188 1.00 90.06 202 LYS A CA 1
ATOM 1679 C C . LYS A 1 202 ? 5.962 -2.256 12.179 1.00 90.06 202 LYS A C 1
ATOM 1681 O O . LYS A 1 202 ? 6.425 -3.008 11.323 1.00 90.06 202 LYS A O 1
ATOM 1686 N N . SER A 1 203 ? 5.098 -2.661 13.109 1.00 91.69 203 SER A N 1
ATOM 1687 C CA . SER A 1 203 ? 4.551 -4.023 13.150 1.00 91.69 203 SER A CA 1
ATOM 1688 C C . SER A 1 203 ? 3.711 -4.312 11.906 1.00 91.69 203 SER A C 1
ATOM 1690 O O . SER A 1 203 ? 3.909 -5.346 11.273 1.00 91.69 203 SER A O 1
ATOM 1692 N N . ILE A 1 204 ? 2.873 -3.358 11.496 1.00 94.69 204 ILE A N 1
ATOM 1693 C CA . ILE A 1 204 ? 2.039 -3.455 10.294 1.00 94.69 204 ILE A CA 1
ATOM 1694 C C . ILE A 1 204 ? 2.920 -3.616 9.051 1.00 94.69 204 ILE A C 1
ATOM 1696 O O . ILE A 1 204 ? 2.759 -4.568 8.294 1.00 94.69 204 ILE A O 1
ATOM 1700 N N . TYR A 1 205 ? 3.924 -2.753 8.873 1.00 93.50 205 TYR A N 1
ATOM 1701 C CA . TYR A 1 205 ? 4.857 -2.831 7.743 1.00 93.50 205 TYR A CA 1
ATOM 1702 C C . TYR A 1 205 ? 5.555 -4.192 7.646 1.00 93.50 205 TYR A C 1
ATOM 1704 O O . TYR A 1 205 ? 5.708 -4.722 6.549 1.00 93.50 205 TYR A O 1
ATOM 1712 N N . LYS A 1 206 ? 5.931 -4.782 8.788 1.00 92.06 206 LYS A N 1
ATOM 1713 C CA . LYS A 1 206 ? 6.555 -6.112 8.855 1.00 92.06 206 LYS A CA 1
ATOM 1714 C C . LYS A 1 206 ? 5.607 -7.237 8.430 1.00 92.06 206 LYS A C 1
ATOM 1716 O O . LYS A 1 206 ? 6.071 -8.250 7.910 1.00 92.06 206 LYS A O 1
ATOM 1721 N N . ILE A 1 207 ? 4.306 -7.087 8.674 1.00 95.19 207 ILE A N 1
ATOM 1722 C CA . ILE A 1 207 ? 3.290 -8.027 8.188 1.00 95.19 207 ILE A CA 1
ATOM 1723 C C . ILE A 1 207 ? 3.167 -7.879 6.671 1.00 95.19 207 ILE A C 1
ATOM 1725 O O . ILE A 1 207 ? 3.344 -8.858 5.952 1.00 95.19 207 ILE A O 1
ATOM 1729 N N . ILE A 1 208 ? 2.963 -6.652 6.176 1.00 94.69 208 ILE A N 1
ATOM 1730 C CA . ILE A 1 208 ? 2.705 -6.410 4.746 1.00 94.69 208 ILE A CA 1
ATOM 1731 C C . ILE A 1 208 ? 3.908 -6.786 3.877 1.00 94.69 208 ILE A C 1
ATOM 1733 O O . ILE A 1 208 ? 3.728 -7.329 2.791 1.00 94.69 208 ILE A O 1
ATOM 1737 N N . SER A 1 209 ? 5.137 -6.591 4.368 1.00 92.31 209 SER A N 1
ATOM 1738 C CA . SER A 1 209 ? 6.354 -6.973 3.638 1.00 92.31 209 SER A CA 1
ATOM 1739 C C . SER A 1 209 ? 6.491 -8.477 3.382 1.00 92.31 209 SER A C 1
ATOM 1741 O O . SER A 1 209 ? 7.351 -8.879 2.608 1.00 92.31 209 SER A O 1
ATOM 1743 N N . ARG A 1 210 ? 5.698 -9.316 4.060 1.00 94.62 210 ARG A N 1
ATOM 1744 C CA . ARG A 1 210 ? 5.691 -10.778 3.880 1.00 94.62 210 ARG A CA 1
ATOM 1745 C C . ARG A 1 210 ? 4.606 -11.261 2.923 1.00 94.62 210 ARG A C 1
ATOM 1747 O O . ARG A 1 210 ? 4.542 -12.454 2.666 1.00 94.62 210 ARG A O 1
ATOM 1754 N N . LEU A 1 211 ? 3.754 -10.360 2.438 1.00 94.38 211 LEU A N 1
ATOM 1755 C CA . LEU A 1 211 ? 2.641 -10.698 1.552 1.00 94.38 211 LEU A CA 1
ATOM 1756 C C . LEU A 1 211 ? 2.942 -10.392 0.077 1.00 94.38 211 LEU A C 1
ATOM 1758 O O . LEU A 1 211 ? 2.040 -10.458 -0.756 1.00 94.38 211 LEU A O 1
ATOM 1762 N N . ASP A 1 212 ? 4.163 -9.943 -0.233 1.00 93.69 212 ASP A N 1
ATOM 1763 C CA . ASP A 1 212 ? 4.598 -9.596 -1.589 1.00 93.69 212 ASP A CA 1
ATOM 1764 C C . ASP A 1 212 ? 4.661 -10.831 -2.489 1.00 93.69 212 ASP A C 1
ATOM 1766 O O . ASP A 1 212 ? 5.243 -11.850 -2.120 1.00 93.69 212 ASP A O 1
ATOM 1770 N N . ASP A 1 213 ? 4.101 -10.694 -3.689 1.00 92.81 213 ASP A N 1
ATOM 1771 C CA . ASP A 1 213 ? 4.155 -11.700 -4.742 1.00 92.81 213 ASP A CA 1
ATOM 1772 C C . ASP A 1 213 ? 5.319 -11.435 -5.700 1.00 92.81 213 ASP A C 1
ATOM 1774 O O . ASP A 1 213 ? 5.751 -10.284 -5.876 1.00 92.81 213 ASP A O 1
ATOM 1778 N N . PRO A 1 214 ? 5.806 -12.479 -6.397 1.00 92.56 214 PRO A N 1
ATOM 1779 C CA . PRO A 1 214 ? 6.668 -12.270 -7.545 1.00 92.56 214 PRO A CA 1
ATOM 1780 C C . PRO A 1 214 ? 5.936 -11.424 -8.593 1.00 92.56 214 PRO A C 1
ATOM 1782 O O . PRO A 1 214 ? 4.814 -11.720 -9.000 1.00 92.56 214 PRO A O 1
ATOM 1785 N N . VAL A 1 215 ? 6.598 -10.362 -9.052 1.00 91.44 215 VAL A N 1
ATOM 1786 C CA . VAL A 1 215 ? 6.117 -9.580 -10.195 1.00 91.44 215 VAL A CA 1
ATOM 1787 C C . VAL A 1 215 ? 6.116 -10.488 -11.435 1.00 91.44 215 VAL A C 1
ATOM 1789 O O . VAL A 1 215 ? 7.076 -11.233 -11.619 1.00 91.44 215 VAL A O 1
ATOM 1792 N N . PRO A 1 216 ? 5.090 -10.453 -12.298 1.00 91.06 216 PRO A N 1
ATOM 1793 C CA . PRO A 1 216 ? 5.048 -11.312 -13.475 1.00 91.06 216 PRO A CA 1
ATOM 1794 C C . PRO A 1 216 ? 6.158 -11.020 -14.489 1.00 91.06 216 PRO A C 1
ATOM 1796 O O . PRO A 1 216 ? 6.504 -9.867 -14.746 1.00 91.06 216 PRO A O 1
ATOM 1799 N N . GLU A 1 217 ? 6.672 -12.069 -15.128 1.00 88.69 217 GLU A N 1
ATOM 1800 C CA . GLU A 1 217 ? 7.830 -12.007 -16.032 1.00 88.69 217 GLU A CA 1
ATOM 1801 C C . GLU A 1 217 ? 7.649 -11.050 -17.220 1.00 88.69 217 GLU A C 1
ATOM 1803 O O . GLU A 1 217 ? 8.613 -10.418 -17.650 1.00 88.69 217 GLU A O 1
ATOM 1808 N N . TYR A 1 218 ? 6.421 -10.854 -17.713 1.00 85.25 218 TYR A N 1
ATOM 1809 C CA . TYR A 1 218 ? 6.150 -9.918 -18.812 1.00 85.25 218 TYR A CA 1
ATOM 1810 C C . TYR A 1 218 ? 6.470 -8.458 -18.453 1.00 85.25 218 TYR A C 1
ATOM 1812 O O . TYR A 1 218 ? 6.770 -7.664 -19.345 1.00 85.25 218 TYR A O 1
ATOM 1820 N N . PHE A 1 219 ? 6.517 -8.098 -17.162 1.00 89.38 219 PHE A N 1
ATOM 1821 C CA . PHE A 1 219 ? 7.019 -6.789 -16.739 1.00 89.38 219 PHE A CA 1
ATOM 1822 C C . PHE A 1 219 ? 8.501 -6.599 -17.080 1.00 89.38 219 PHE A C 1
ATOM 1824 O O . PHE A 1 219 ? 8.960 -5.463 -17.095 1.00 89.38 219 PHE A O 1
ATOM 1831 N N . LYS A 1 220 ? 9.284 -7.648 -17.354 1.00 88.75 220 LYS A N 1
ATOM 1832 C CA . LYS A 1 220 ? 10.687 -7.495 -17.782 1.00 88.75 220 LYS A CA 1
ATOM 1833 C C . LYS A 1 220 ? 10.804 -7.018 -19.229 1.00 88.75 220 LYS A C 1
ATOM 1835 O O . LYS A 1 220 ? 11.846 -6.482 -19.591 1.00 88.75 220 LYS A O 1
ATOM 1840 N N . SER A 1 221 ? 9.747 -7.154 -20.035 1.00 85.62 221 SER A N 1
ATOM 1841 C CA . SER A 1 221 ? 9.746 -6.679 -21.419 1.00 85.62 221 SER A CA 1
ATOM 1842 C C . SER A 1 221 ? 9.983 -5.158 -21.474 1.00 85.62 221 SER A C 1
ATOM 1844 O O . SER A 1 221 ? 9.273 -4.410 -20.787 1.00 85.62 221 SER A O 1
ATOM 1846 N N . PRO A 1 222 ? 10.952 -4.670 -22.277 1.00 76.25 222 PRO A N 1
ATOM 1847 C CA . PRO A 1 222 ? 11.170 -3.236 -22.487 1.00 76.25 222 PRO A CA 1
ATOM 1848 C C . PRO A 1 222 ? 9.926 -2.534 -23.046 1.00 76.25 222 PRO A C 1
ATOM 1850 O O . PRO A 1 222 ? 9.593 -1.434 -22.615 1.00 76.25 222 PRO A O 1
ATOM 1853 N N . ASN A 1 223 ? 9.172 -3.229 -23.903 1.00 76.75 223 ASN A N 1
ATOM 1854 C CA . ASN A 1 223 ? 8.001 -2.685 -24.593 1.00 76.75 223 ASN A CA 1
ATOM 1855 C C . ASN A 1 223 ? 6.697 -2.926 -23.816 1.00 76.75 223 ASN A C 1
ATOM 1857 O O . ASN A 1 223 ? 5.613 -2.698 -24.341 1.00 76.75 223 ASN A O 1
ATOM 1861 N N . PHE A 1 224 ? 6.776 -3.388 -22.560 1.00 76.44 224 PHE A N 1
ATOM 1862 C CA . PHE A 1 224 ? 5.598 -3.718 -21.750 1.00 76.44 224 PHE A CA 1
ATOM 1863 C C . PHE A 1 224 ? 4.568 -2.582 -21.711 1.00 76.44 224 PHE A C 1
ATOM 1865 O O . PHE A 1 224 ? 3.378 -2.837 -21.809 1.00 76.44 224 PHE A O 1
ATOM 1872 N N . LEU A 1 225 ? 5.009 -1.329 -21.558 1.00 70.94 225 LEU A N 1
ATOM 1873 C CA . LEU A 1 225 ? 4.082 -0.198 -21.479 1.00 70.94 225 LEU A CA 1
ATOM 1874 C C . LEU A 1 225 ? 3.514 0.223 -22.836 1.00 70.94 225 LEU A C 1
ATOM 1876 O O . LEU A 1 225 ? 2.401 0.739 -22.854 1.00 70.94 225 LEU A O 1
ATOM 1880 N N . GLU A 1 226 ? 4.257 0.008 -23.921 1.00 70.81 226 GLU A N 1
ATOM 1881 C CA . GLU A 1 226 ? 3.807 0.281 -25.293 1.00 70.81 226 GLU A CA 1
ATOM 1882 C C . GLU A 1 226 ? 2.724 -0.715 -25.717 1.00 70.81 226 GLU A C 1
ATOM 1884 O O . GLU A 1 226 ? 1.800 -0.355 -26.424 1.00 70.81 226 GLU A O 1
ATOM 1889 N N . GLN A 1 227 ? 2.783 -1.951 -25.213 1.00 63.97 227 GLN A N 1
ATOM 1890 C CA . GLN A 1 227 ? 1.756 -2.977 -25.433 1.00 63.97 227 GLN A CA 1
ATOM 1891 C C . GLN A 1 227 ? 0.427 -2.694 -24.711 1.00 63.97 227 GLN A C 1
ATOM 1893 O O . GLN A 1 227 ? -0.531 -3.441 -24.895 1.00 63.97 227 GLN A O 1
ATOM 1898 N N . LEU A 1 228 ? 0.380 -1.669 -23.856 1.00 62.72 228 LEU A N 1
ATOM 1899 C CA . LEU A 1 228 ? -0.822 -1.258 -23.129 1.00 62.72 228 LEU A CA 1
ATOM 1900 C C . LEU A 1 228 ? -1.486 -0.015 -23.747 1.00 62.72 228 LEU A C 1
ATOM 1902 O O . LEU A 1 228 ? -2.498 0.431 -23.224 1.00 62.72 228 LEU A O 1
ATOM 1906 N N . GLU A 1 229 ? -0.901 0.603 -24.775 1.00 58.38 229 GLU A N 1
ATOM 1907 C CA . GLU A 1 229 ? -1.451 1.788 -25.463 1.00 58.38 229 GLU A CA 1
A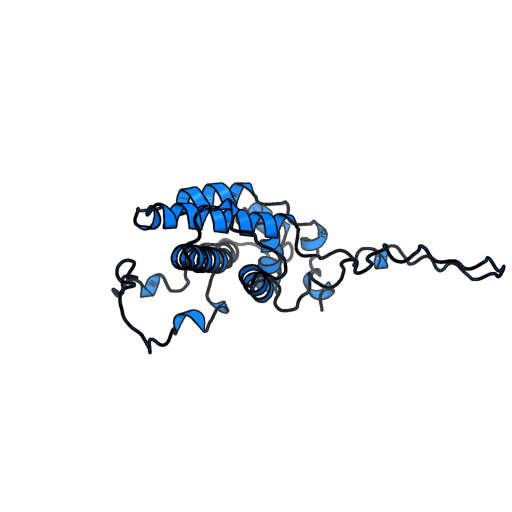TOM 1908 C C . GLU A 1 229 ? -2.085 1.412 -26.803 1.00 58.38 229 GLU A C 1
ATOM 1910 O O . GLU A 1 229 ? -3.119 2.039 -27.125 1.00 58.38 229 GLU A O 1
#

Solvent-accessible surface area (backbone atoms only — not comparable to full-atom values): 14418 Å² total; per-residue (Å²): 111,69,68,56,53,52,36,53,44,43,55,32,33,67,74,72,48,75,66,56,50,52,60,48,38,69,82,57,87,79,48,79,68,61,46,52,52,57,52,43,42,46,26,76,56,60,84,56,66,78,58,65,77,67,80,70,80,80,78,88,80,72,98,67,87,78,82,84,88,78,85,72,79,81,74,76,52,76,87,63,50,15,58,42,33,51,50,53,52,48,34,45,53,55,19,53,48,43,51,74,74,60,63,85,55,54,83,76,59,75,63,51,87,84,31,66,70,49,47,54,49,43,51,70,36,37,70,80,49,70,42,60,82,40,74,89,88,65,83,84,82,80,79,87,74,90,84,85,91,80,91,80,90,80,87,85,80,76,77,59,76,85,68,70,72,79,55,69,42,49,73,52,71,64,35,48,52,51,51,30,55,48,28,30,49,42,26,53,33,50,74,68,56,40,68,78,46,87,69,51,60,56,65,50,52,61,55,57,64,71,70,53,44,82,66,63,73,66,54,42,44,83,56,46,70,65,79,67,110

Mean predicted aligned error: 13.47 Å

Secondary structure (DSSP, 8-state):
-HHHHHHHHTTT-SS--HHHHHHH-TTS---HHHHHHHHHHHSS--TTTTTTTS------S--S---S----TTSS-GGGS-HHHHHHHHHHHHHHHHHHTT---GGG----TT-HHHHHHHHHH-TT-TT-S------TT---S------------PPPTTTTTSS--PPPHHHHHHHHHHHHHHHHHHHTTGGGSTTTHHHHHHHHTTSPPPPPGGGG-TTTTGGG-

Nearest PDB structures (foldseek):
  1mij-assembly1_A  TM=9.432E-01  e=8.652E-13  Drosophila melanogaster

InterPro domains:
  IPR009057 Homedomain-like superfamily [SSF46689] (1-46)
  IPR009057 Homedomain-like superfamily [SSF46689] (59-135)
  IPR009057 Homedomain-like superfamily [SSF46689] (169-222)
  IPR023082 Homeo-prospero domain [PF05044] (1-46)
  IPR023082 Homeo-prospero domain [PF05044] (83-134)
  IPR023082 Homeo-prospero domain [PF05044] (168-225)
  IPR023082 Homeo-prospero domain [PS51818] (1-229)
  IPR037131 Homeo-prospero domain superfamily [G3DSA:1.10.10.500] (1-54)
  IPR037131 Homeo-prospero domain superfamily [G3DSA:1.10.10.500] (61-229)
  IPR039350 Prospero homeodomain family [PTHR12198] (169-229)

Organism: Timema californicum (NCBI:txid61474)

Radius of gyration: 22.45 Å; Cα contacts (8 Å, |Δi|>4): 172; chains: 1; bounding box: 57×55×63 Å

Foldseek 3Di:
DVLLLLLLLCLFALQDDLVLVCQLCVVDPDDPVVSVVSNQLSDLDFPVPVVVVPDDDDCPDDPDDDPDDDDPPPPPCPVRGRSVNSLLVLLLVVLVVCVVVPPDALVVDAQDCPDPSNVVSCCSSVVPCLLPDADDPDPPPPPPDDDDDDDDDDDDDDDDPVVVVSHHSHSDPLSSVLSSLLSSLSNVCVNVVVVPPPPSCVVSVVVSNVSHHDRDPCSSDPCSVVVSD

Sequence (229 aa):
MHLRKAKLMFFWVRYPSSAVLKMYFPDIKFNKNNTAQLVKWFSNFRPNDSMFLVGLEWPTAKLRVIHSRLPLPILQNPHQWSIREFYYIQMEKYARQAVSEGVKNADDLHVSADSEIYRVLNLHYNRNNHIEVWGPQVDTELRSATTRPTLGKGIELHPSASHLTLLQLQVPSNFRYVVEQTLREFFKAIQGGKDTEQSWKKSIYKIISRLDDPVPEYFKSPNFLEQLE

pLDDT: mean 71.79, std 24.4, range [30.33, 98.5]